Protein AF-A0A951JHG4-F1 (afdb_monomer)

Structure (mmCIF, N/CA/C/O backbone):
data_AF-A0A951JHG4-F1
#
_entry.id   AF-A0A951JHG4-F1
#
loop_
_atom_site.group_PDB
_atom_site.id
_atom_site.type_symbol
_atom_site.label_atom_id
_atom_site.label_alt_id
_atom_site.label_comp_id
_atom_site.label_asym_id
_atom_site.label_entity_id
_atom_site.label_seq_id
_atom_site.pdbx_PDB_ins_code
_atom_site.Cartn_x
_atom_site.Cartn_y
_atom_site.Cartn_z
_atom_site.occupancy
_atom_site.B_iso_or_equiv
_atom_site.auth_seq_id
_atom_site.auth_comp_id
_atom_site.auth_asym_id
_atom_site.auth_atom_id
_atom_site.pdbx_PDB_model_num
ATOM 1 N N . MET A 1 1 ? 10.107 32.289 31.882 1.00 57.66 1 MET A N 1
ATOM 2 C CA . MET A 1 1 ? 8.706 32.393 31.406 1.00 57.66 1 MET A CA 1
ATOM 3 C C . MET A 1 1 ? 8.298 31.149 30.599 1.00 57.66 1 MET A C 1
ATOM 5 O O . MET A 1 1 ? 7.909 31.271 29.450 1.00 57.66 1 MET A O 1
ATOM 9 N N . VAL A 1 2 ? 8.374 29.945 31.186 1.00 59.62 2 VAL A N 1
ATOM 10 C CA . VAL A 1 2 ? 7.990 28.671 30.514 1.00 59.62 2 VAL A CA 1
ATOM 11 C C . VAL A 1 2 ? 6.729 28.042 31.146 1.00 59.62 2 VAL A C 1
ATOM 13 O O . VAL A 1 2 ? 6.105 27.150 30.578 1.00 59.62 2 VAL A O 1
ATOM 16 N N . ALA A 1 3 ? 6.287 28.556 32.299 1.00 74.44 3 ALA A N 1
ATOM 17 C CA . ALA A 1 3 ? 5.223 27.948 33.097 1.00 74.44 3 ALA A CA 1
ATOM 18 C C . ALA A 1 3 ? 3.812 28.112 32.499 1.00 74.44 3 ALA A C 1
ATOM 20 O O . ALA A 1 3 ? 3.050 27.151 32.484 1.00 74.44 3 ALA A O 1
ATOM 21 N N . LEU A 1 4 ? 3.463 29.291 31.965 1.00 88.44 4 LEU A N 1
ATOM 22 C CA . LEU A 1 4 ? 2.091 29.557 31.510 1.00 88.44 4 LEU A CA 1
ATOM 23 C C . LEU A 1 4 ? 1.743 28.803 30.216 1.00 88.44 4 LEU A C 1
ATOM 25 O O . LEU A 1 4 ? 0.689 28.182 30.139 1.00 88.44 4 LEU A O 1
ATOM 29 N N . GLY A 1 5 ? 2.642 28.805 29.225 1.00 89.69 5 GLY A N 1
ATOM 30 C CA . GLY A 1 5 ? 2.418 28.105 27.954 1.00 89.69 5 GLY A CA 1
ATOM 31 C C . GLY A 1 5 ? 2.301 26.590 28.128 1.00 89.69 5 GLY A C 1
ATOM 32 O O . GLY A 1 5 ? 1.417 25.968 27.545 1.00 89.69 5 GLY A O 1
ATOM 33 N N . THR A 1 6 ? 3.131 26.010 29.000 1.00 89.94 6 THR A N 1
ATOM 34 C CA . THR A 1 6 ? 3.078 24.576 29.322 1.00 89.94 6 THR A CA 1
ATOM 35 C C . THR A 1 6 ? 1.779 24.217 30.041 1.00 89.94 6 THR A C 1
ATOM 37 O O . THR A 1 6 ? 1.139 23.233 29.682 1.00 89.94 6 THR A O 1
ATOM 40 N N . LEU A 1 7 ? 1.337 25.039 31.000 1.00 92.81 7 LEU A N 1
ATOM 41 C CA . LEU A 1 7 ? 0.077 24.824 31.714 1.00 92.81 7 LEU A CA 1
ATOM 42 C C . LEU A 1 7 ? -1.131 24.877 30.766 1.00 92.81 7 LEU A C 1
ATOM 44 O O . LEU A 1 7 ? -1.998 24.011 30.833 1.00 92.81 7 LEU A O 1
ATOM 48 N N . VAL A 1 8 ? -1.172 25.858 29.857 1.00 93.75 8 VAL A N 1
ATOM 49 C CA . VAL A 1 8 ? -2.247 25.987 28.858 1.00 93.75 8 VAL A CA 1
ATOM 50 C C . VAL A 1 8 ? -2.240 24.803 27.893 1.00 93.75 8 VAL A C 1
ATOM 52 O O . VAL A 1 8 ? -3.300 24.255 27.602 1.00 93.75 8 VAL A O 1
ATOM 55 N N . LEU A 1 9 ? -1.065 24.358 27.439 1.00 92.75 9 LEU A N 1
ATOM 56 C CA . LEU A 1 9 ? -0.950 23.183 26.577 1.00 92.75 9 LEU A CA 1
ATOM 57 C C . LEU A 1 9 ? -1.443 21.915 27.289 1.00 92.75 9 LEU A C 1
ATOM 59 O O . LEU A 1 9 ? -2.218 21.160 26.709 1.00 92.75 9 LEU A O 1
ATOM 63 N N . MET A 1 10 ? -1.057 21.702 28.551 1.00 89.75 10 MET A N 1
ATOM 64 C CA . MET A 1 10 ? -1.540 20.567 29.346 1.00 89.75 10 MET A CA 1
ATOM 65 C C . MET A 1 10 ? -3.053 20.639 29.571 1.00 89.75 10 MET A C 1
ATOM 67 O O . MET A 1 10 ? -3.742 19.636 29.401 1.00 89.75 10 MET A O 1
ATOM 71 N N . ALA A 1 11 ? -3.585 21.824 29.882 1.00 91.44 11 ALA A N 1
ATOM 72 C CA . ALA A 1 11 ? -5.021 22.031 30.025 1.00 91.44 11 ALA A CA 1
ATOM 73 C C . ALA A 1 11 ? -5.765 21.724 28.718 1.00 91.44 11 ALA A C 1
ATOM 75 O O . ALA A 1 11 ? -6.780 21.039 28.755 1.00 91.44 11 ALA A O 1
ATOM 76 N N . MET A 1 12 ? -5.241 22.150 27.564 1.00 93.12 12 MET A N 1
ATOM 77 C CA . MET A 1 12 ? -5.822 21.844 26.254 1.00 93.12 12 MET A CA 1
ATOM 78 C C . MET A 1 12 ? -5.759 20.348 25.939 1.00 93.12 12 MET A C 1
ATOM 80 O O . MET A 1 12 ? -6.765 19.786 25.527 1.00 93.12 12 MET A O 1
ATOM 84 N N . ILE A 1 13 ? -4.635 19.671 26.190 1.00 88.38 13 ILE A N 1
ATOM 85 C CA . ILE A 1 13 ? -4.503 18.218 25.969 1.00 88.38 13 ILE A CA 1
ATOM 86 C C . ILE A 1 13 ? -5.518 17.429 26.808 1.00 88.38 13 ILE A C 1
ATOM 88 O O . ILE A 1 13 ? -6.052 16.429 26.337 1.00 88.38 13 ILE A O 1
ATOM 92 N N . ILE A 1 14 ? -5.802 17.883 28.033 1.00 84.38 14 ILE A N 1
ATOM 93 C CA . ILE A 1 14 ? -6.749 17.224 28.940 1.00 84.38 14 ILE A CA 1
ATOM 94 C C . ILE A 1 14 ? -8.201 17.584 28.594 1.00 84.38 14 ILE A C 1
ATOM 96 O O . ILE A 1 14 ? -9.055 16.704 28.526 1.00 84.38 14 ILE A O 1
ATOM 100 N N . LEU A 1 15 ? -8.507 18.862 28.364 1.00 86.56 15 LEU A N 1
ATOM 101 C CA . LEU A 1 15 ? -9.880 19.337 28.161 1.00 86.56 15 LEU A CA 1
ATOM 102 C C . LEU A 1 15 ? -10.416 19.032 26.761 1.00 86.56 15 LEU A C 1
ATOM 104 O O . LEU A 1 15 ? -11.601 18.729 26.626 1.00 86.56 15 LEU A O 1
ATOM 108 N N . LEU A 1 16 ? -9.567 19.076 25.730 1.00 87.88 16 LEU A N 1
ATOM 109 C CA . LEU A 1 16 ? -9.969 18.837 24.343 1.00 87.88 16 LEU A CA 1
ATOM 110 C C . LEU A 1 16 ? -10.654 17.471 24.132 1.00 87.88 16 LEU A C 1
ATOM 112 O O . LEU A 1 16 ? -11.645 17.455 23.411 1.00 87.88 16 LEU A O 1
ATOM 116 N N . PRO A 1 17 ? -10.221 16.346 24.742 1.00 82.25 17 PRO A N 1
ATOM 117 C CA . PRO A 1 17 ? -10.965 15.085 24.669 1.00 82.25 17 PRO A CA 1
ATOM 118 C C . PRO A 1 17 ? -12.132 14.992 25.669 1.00 82.25 17 PRO A C 1
ATOM 120 O O . PRO A 1 17 ? -13.123 14.321 25.381 1.00 82.25 17 PRO A O 1
ATOM 123 N N . ILE A 1 18 ? -12.061 15.663 26.827 1.00 82.38 18 ILE A N 1
ATOM 124 C CA . ILE A 1 18 ? -13.101 15.580 27.870 1.00 82.38 18 ILE A CA 1
ATOM 125 C C . ILE A 1 18 ? -14.380 16.308 27.454 1.00 82.38 18 ILE A C 1
ATOM 127 O O . ILE A 1 18 ? -15.473 15.791 27.669 1.00 82.38 18 ILE A O 1
ATOM 131 N N . VAL A 1 19 ? -14.267 17.491 26.847 1.00 83.31 19 VAL A N 1
ATOM 132 C CA . VAL A 1 19 ? -15.427 18.284 26.408 1.00 83.31 19 VAL A CA 1
ATOM 133 C C . VAL A 1 19 ? -16.326 17.522 25.419 1.00 83.31 19 VAL A C 1
ATOM 135 O O . VAL A 1 19 ? -17.523 17.417 25.691 1.00 83.31 19 VAL A O 1
ATOM 138 N N . PRO A 1 20 ? -15.821 16.942 24.311 1.00 76.31 20 PRO A N 1
ATOM 139 C CA . PRO A 1 20 ? -16.652 16.167 23.395 1.00 76.31 20 PRO A CA 1
ATOM 140 C C . PRO A 1 20 ? -17.183 14.884 24.040 1.00 76.31 20 PRO A C 1
ATOM 142 O O . PRO A 1 20 ? -18.332 14.528 23.789 1.00 76.31 20 PRO A O 1
ATOM 145 N N . ALA A 1 21 ? -16.416 14.228 24.918 1.00 78.44 21 ALA A N 1
ATOM 146 C CA . ALA A 1 21 ? -16.904 13.069 25.665 1.00 78.44 21 ALA A CA 1
ATOM 147 C C . ALA A 1 21 ? -18.076 13.432 26.596 1.00 78.44 21 ALA A C 1
ATOM 149 O O . ALA A 1 21 ? -19.082 12.725 26.635 1.00 78.44 21 ALA A O 1
ATOM 150 N N . TYR A 1 22 ? -17.983 14.564 27.298 1.00 80.94 22 TYR A N 1
ATOM 151 C CA . TYR A 1 22 ? -19.048 15.081 28.157 1.00 80.94 22 TYR A CA 1
ATOM 152 C C . TYR A 1 22 ? -20.287 15.490 27.352 1.00 80.94 22 TYR A C 1
ATOM 154 O O . TYR A 1 22 ? -21.410 15.160 27.736 1.00 80.94 22 TYR A O 1
ATOM 162 N N . LEU A 1 23 ? -20.095 16.169 26.216 1.00 81.88 23 LEU A N 1
ATOM 163 C CA . LEU A 1 23 ? -21.184 16.529 25.307 1.00 81.88 23 LEU A CA 1
ATOM 164 C C . LEU A 1 23 ? -21.906 15.283 24.789 1.00 81.88 23 LEU A C 1
ATOM 166 O O . LEU A 1 23 ? -23.131 15.236 24.844 1.00 81.88 23 LEU A O 1
ATOM 170 N N . LEU A 1 24 ? -21.171 14.253 24.365 1.00 74.56 24 LEU A N 1
ATOM 171 C CA . LEU A 1 24 ? -21.753 12.979 23.941 1.00 74.56 24 LEU A CA 1
ATOM 172 C C . LEU A 1 24 ? -22.524 12.304 25.082 1.00 74.56 24 LEU A C 1
ATOM 174 O O . LEU A 1 24 ? -23.650 11.870 24.865 1.00 74.56 24 LEU A O 1
ATOM 178 N N . TYR A 1 25 ? -21.973 12.279 26.300 1.00 74.50 25 TYR A N 1
ATOM 179 C CA . TYR A 1 25 ? -22.637 11.686 27.469 1.00 74.50 25 TYR A CA 1
ATOM 180 C C . TYR A 1 25 ? -23.952 12.386 27.826 1.00 74.50 25 TYR A C 1
ATOM 182 O O . TYR A 1 25 ? -24.896 11.755 28.292 1.00 74.50 25 TYR A O 1
ATOM 190 N N . ARG A 1 26 ? -24.012 13.707 27.634 1.00 79.50 26 ARG A N 1
ATOM 191 C CA . ARG A 1 26 ? -25.182 14.513 27.992 1.00 79.50 26 ARG A CA 1
ATOM 192 C C . ARG A 1 26 ? -26.236 14.575 26.888 1.00 79.50 26 ARG A C 1
ATOM 194 O O . ARG A 1 26 ? -27.414 14.714 27.200 1.00 79.50 26 ARG A O 1
ATOM 201 N N . LEU A 1 27 ? -25.822 14.525 25.624 1.00 80.75 27 LEU A N 1
ATOM 202 C CA . LEU A 1 27 ? -26.712 14.677 24.468 1.00 80.75 27 LEU A CA 1
ATOM 203 C C . LEU A 1 27 ? -27.263 13.342 23.960 1.00 80.75 27 LEU A C 1
ATOM 205 O O . LEU A 1 27 ? -28.325 13.328 23.340 1.00 80.75 27 LEU A O 1
ATOM 209 N N . LEU A 1 28 ? -26.571 12.230 24.213 1.00 72.38 28 LEU A N 1
ATOM 210 C CA . LEU A 1 28 ? -27.029 10.904 23.817 1.00 72.38 28 LEU A CA 1
ATOM 211 C C . LEU A 1 28 ? -27.641 10.192 25.029 1.00 72.38 28 LEU A C 1
ATOM 213 O O . LEU A 1 28 ? -26.969 10.062 26.053 1.00 72.38 28 LEU A O 1
ATOM 217 N N . PRO A 1 29 ? -28.879 9.677 24.939 1.00 68.44 29 PRO A N 1
ATOM 218 C CA . PRO A 1 29 ? -29.419 8.792 25.962 1.00 68.44 29 PRO A CA 1
ATOM 219 C C . PRO A 1 29 ? -28.578 7.510 25.994 1.00 68.44 29 PRO A C 1
ATOM 221 O O . PRO A 1 29 ? -28.733 6.625 25.154 1.00 68.44 29 PRO A O 1
ATOM 224 N N . SER A 1 30 ? -27.624 7.420 26.924 1.00 65.25 30 SER A N 1
ATOM 225 C CA . SER A 1 30 ? -26.703 6.286 26.970 1.00 65.25 30 SER A CA 1
ATOM 226 C C . SER A 1 30 ? -27.345 5.098 27.692 1.00 65.25 30 SER A C 1
ATOM 228 O O . SER A 1 30 ? -27.165 4.907 28.892 1.00 65.25 30 SER A O 1
ATOM 230 N N . THR A 1 31 ? -28.085 4.283 26.949 1.00 75.19 31 THR A N 1
ATOM 231 C CA . THR A 1 31 ? -28.571 2.962 27.391 1.00 75.19 31 THR A CA 1
ATOM 232 C C . THR A 1 31 ? -27.634 1.827 26.974 1.00 75.19 31 THR A C 1
ATOM 234 O O . THR A 1 31 ? -27.992 0.660 27.085 1.00 75.19 31 THR A O 1
ATOM 237 N N . GLY A 1 32 ? -26.435 2.160 26.480 1.00 72.06 32 GLY A N 1
ATOM 238 C CA . GLY A 1 32 ? -25.450 1.178 26.045 1.00 72.06 32 GLY A CA 1
ATOM 239 C C . GLY A 1 32 ? -25.085 0.223 27.177 1.00 72.06 32 GLY A C 1
ATOM 240 O O . GLY A 1 32 ? -24.646 0.660 28.238 1.00 72.06 32 GLY A O 1
ATOM 241 N N . ASP A 1 33 ? -25.260 -1.065 26.926 1.00 85.06 33 ASP A N 1
ATOM 242 C CA . ASP A 1 33 ? -24.886 -2.150 27.823 1.00 85.06 33 ASP A CA 1
ATOM 243 C C . ASP A 1 33 ? -24.182 -3.217 26.984 1.00 85.06 33 ASP A C 1
ATOM 245 O O . ASP A 1 33 ? -24.780 -3.839 26.104 1.00 85.06 33 ASP A O 1
ATOM 249 N N . VAL A 1 34 ? -22.874 -3.353 27.185 1.00 83.88 34 VAL A N 1
ATOM 250 C CA . VAL A 1 34 ? -22.029 -4.309 26.468 1.00 83.88 34 VAL A CA 1
ATOM 251 C C . VAL A 1 34 ? -21.514 -5.308 27.484 1.00 83.88 34 VAL A C 1
ATOM 253 O O . VAL A 1 34 ? -20.674 -4.988 28.329 1.00 83.88 34 VAL A O 1
ATOM 256 N N . GLN A 1 35 ? -22.021 -6.532 27.375 1.00 90.19 35 GLN A N 1
ATOM 257 C CA . GLN A 1 35 ? -21.649 -7.641 28.239 1.00 90.19 35 GLN A CA 1
ATOM 258 C C . GLN A 1 35 ? -21.235 -8.848 27.405 1.00 90.19 35 GLN A C 1
ATOM 260 O O . GLN A 1 35 ? -21.874 -9.166 26.402 1.00 90.19 35 GLN A O 1
ATOM 265 N N . GLY A 1 36 ? -20.189 -9.544 27.843 1.00 89.69 36 GLY A N 1
ATOM 266 C CA . GLY A 1 36 ? -19.806 -10.830 27.271 1.00 89.69 36 GLY A CA 1
ATOM 267 C C . GLY A 1 36 ? -18.307 -11.122 27.332 1.00 89.69 36 GLY A C 1
ATOM 268 O O . GLY A 1 36 ? -17.509 -10.266 27.727 1.00 89.69 36 GLY A O 1
ATOM 269 N N . PRO A 1 37 ? -17.909 -12.342 26.939 1.00 92.19 37 PRO A N 1
ATOM 270 C CA . PRO A 1 37 ? -16.510 -12.729 26.870 1.00 92.19 37 PRO A CA 1
ATOM 271 C C . PRO A 1 37 ? -15.817 -12.092 25.656 1.00 92.19 37 PRO A C 1
ATOM 273 O O . PRO A 1 37 ? -16.226 -12.288 24.514 1.00 92.19 37 PRO A O 1
ATOM 276 N N . TRP A 1 38 ? -14.710 -11.393 25.895 1.00 87.25 38 TRP A N 1
ATOM 277 C CA . TRP A 1 38 ? -13.804 -10.864 24.878 1.00 87.25 38 TRP A CA 1
ATOM 278 C C . TRP A 1 38 ? -12.402 -11.428 25.106 1.00 87.25 38 TRP A C 1
ATOM 280 O O . TRP A 1 38 ? -11.767 -11.113 26.108 1.00 87.25 38 TRP A O 1
ATOM 290 N N . GLN A 1 39 ? -11.900 -12.267 24.193 1.00 88.06 39 GLN A N 1
ATOM 291 C CA . GLN A 1 39 ? -10.564 -12.889 24.311 1.00 88.06 39 GLN A CA 1
ATOM 292 C C . GLN A 1 39 ? -10.319 -13.580 25.673 1.00 88.06 39 GLN A C 1
ATOM 294 O O . GLN A 1 39 ? -9.215 -13.555 26.208 1.00 88.06 39 GLN A O 1
ATOM 299 N N . GLY A 1 40 ? -11.363 -14.181 26.253 1.00 90.50 40 GLY A N 1
ATOM 300 C CA . GLY A 1 40 ? -11.302 -14.839 27.564 1.00 90.50 40 GLY A CA 1
ATOM 301 C C . GLY A 1 40 ? -11.533 -13.919 28.770 1.00 90.50 40 GLY A C 1
ATOM 302 O O . GLY A 1 40 ? -11.671 -14.423 29.881 1.00 90.50 40 GLY A O 1
ATOM 303 N N . LEU A 1 41 ? -11.645 -12.600 28.576 1.00 90.69 41 LEU A N 1
ATOM 304 C CA . LEU A 1 41 ? -11.991 -11.642 29.627 1.00 90.69 41 LEU A CA 1
ATOM 305 C C . LEU A 1 41 ? -13.499 -11.359 29.631 1.00 90.69 41 LEU A C 1
ATOM 307 O O . LEU A 1 41 ? -14.071 -11.028 28.596 1.00 90.69 41 LEU A O 1
ATOM 311 N N . GLN A 1 42 ? -14.150 -11.453 30.791 1.00 91.81 42 GLN A N 1
ATOM 312 C CA . GLN A 1 42 ? -15.551 -11.046 30.942 1.00 91.81 42 GLN A CA 1
ATOM 313 C C . GLN A 1 42 ? -15.641 -9.523 31.033 1.00 91.81 42 GLN A C 1
ATOM 315 O O . GLN A 1 42 ? -15.183 -8.926 32.007 1.00 91.81 42 GLN A O 1
ATOM 320 N N . ILE A 1 43 ? -16.233 -8.899 30.019 1.00 91.69 43 ILE A N 1
ATOM 321 C CA . ILE A 1 43 ? -16.404 -7.451 29.942 1.00 91.69 43 ILE A CA 1
ATOM 322 C C . ILE A 1 43 ? -17.844 -7.100 30.329 1.00 91.69 43 ILE A C 1
ATOM 324 O O . ILE A 1 43 ? -18.785 -7.757 29.887 1.00 91.69 43 ILE A O 1
ATOM 328 N N . LYS A 1 44 ? -18.007 -6.069 31.167 1.00 91.00 44 LYS A N 1
ATOM 329 C CA . LYS A 1 44 ? -19.294 -5.454 31.526 1.00 91.00 44 LYS A CA 1
ATOM 330 C C . LYS A 1 44 ? -19.132 -3.940 31.492 1.00 91.00 44 LYS A C 1
ATOM 332 O O . LYS A 1 44 ? -18.569 -3.363 32.421 1.00 91.00 44 LYS A O 1
ATOM 337 N N . LEU A 1 45 ? -19.561 -3.314 30.402 1.00 88.56 45 LEU A N 1
ATOM 338 C CA . LEU A 1 45 ? -19.416 -1.878 30.171 1.00 88.56 45 LEU A CA 1
ATOM 339 C C . LEU A 1 45 ? -20.788 -1.254 29.970 1.00 88.56 45 LEU A C 1
ATOM 341 O O . LEU A 1 45 ? -21.579 -1.742 29.169 1.00 88.56 45 LEU A O 1
ATOM 345 N N . GLY A 1 46 ? -21.032 -0.144 30.660 1.00 86.38 46 GLY A N 1
ATOM 346 C CA . GLY A 1 46 ? -22.263 0.629 30.544 1.00 86.38 46 GLY A CA 1
ATOM 347 C C . GLY A 1 46 ? -22.043 2.020 29.949 1.00 86.38 46 GLY A C 1
ATOM 348 O O . GLY A 1 46 ? -20.929 2.556 29.935 1.00 86.38 46 GLY A O 1
ATOM 349 N N . GLY A 1 47 ? -23.136 2.622 29.487 1.00 82.88 47 GLY A N 1
ATOM 350 C CA . GLY A 1 47 ? -23.216 4.016 29.066 1.00 82.88 47 GLY A CA 1
ATOM 351 C C . GLY A 1 47 ? -22.290 4.361 27.899 1.00 82.88 47 GLY A C 1
ATOM 352 O O . GLY A 1 47 ? -22.073 3.564 26.985 1.00 82.88 47 GLY A O 1
ATOM 353 N N . ALA A 1 48 ? -21.729 5.571 27.913 1.00 76.75 48 ALA A N 1
ATOM 354 C CA . ALA A 1 48 ? -20.850 6.032 26.836 1.00 76.75 48 ALA A CA 1
ATOM 355 C C . ALA A 1 48 ? -19.575 5.186 26.685 1.00 76.75 48 ALA A C 1
ATOM 357 O O . ALA A 1 48 ? -19.070 5.034 25.575 1.00 76.75 48 ALA A O 1
ATOM 358 N N . PHE A 1 49 ? -19.070 4.598 27.775 1.00 79.38 49 PHE A N 1
ATOM 359 C CA . PHE A 1 49 ? -17.870 3.761 27.728 1.00 79.38 49 PHE A CA 1
ATOM 360 C C . PHE A 1 49 ? -18.096 2.496 26.888 1.00 79.38 49 PHE A C 1
ATOM 362 O O . PHE A 1 49 ? -17.223 2.099 26.119 1.00 79.38 49 PHE A O 1
ATOM 369 N N . ALA A 1 50 ? -19.297 1.917 26.962 1.00 84.25 50 ALA A N 1
ATOM 370 C CA . ALA A 1 50 ? -19.709 0.798 26.119 1.00 84.25 50 ALA A CA 1
ATOM 371 C C . ALA A 1 50 ? -19.699 1.170 24.622 1.00 84.25 50 ALA A C 1
ATOM 373 O O . ALA A 1 50 ? -19.223 0.403 23.784 1.00 84.25 50 ALA A O 1
ATOM 374 N N . GLY A 1 51 ? -20.152 2.386 24.294 1.00 80.00 51 GLY A N 1
ATOM 375 C CA . GLY A 1 51 ? -20.129 2.922 22.931 1.00 80.00 51 GLY A CA 1
ATOM 376 C C . GLY A 1 51 ? -18.713 3.132 22.388 1.00 80.00 51 GLY A C 1
ATOM 377 O O . GLY A 1 51 ? -18.411 2.699 21.277 1.00 80.00 51 GLY A O 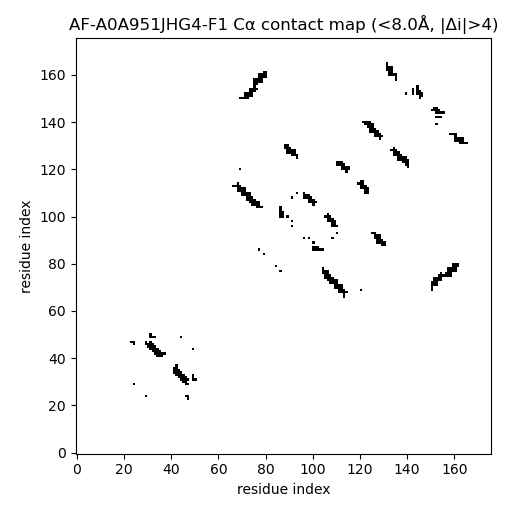1
ATOM 378 N N . TYR A 1 52 ? -17.815 3.731 23.178 1.00 80.25 52 TYR A N 1
ATOM 379 C CA . TYR A 1 52 ? -16.409 3.884 22.784 1.00 80.25 52 TYR A CA 1
ATOM 380 C C . TYR A 1 52 ? -15.708 2.541 22.613 1.00 80.25 52 TYR A C 1
ATOM 382 O O . TYR A 1 52 ? -14.952 2.365 21.660 1.00 80.25 52 TYR A O 1
ATOM 390 N N . PHE A 1 53 ? -15.976 1.585 23.504 1.00 84.69 53 PHE A N 1
ATOM 391 C CA . PHE A 1 53 ? -15.429 0.241 23.387 1.00 84.69 53 PHE A CA 1
ATOM 392 C C . PHE A 1 53 ? -15.845 -0.414 22.065 1.00 84.69 53 PHE A C 1
ATOM 394 O O . PHE A 1 53 ? -14.980 -0.870 21.320 1.00 84.69 53 PHE A O 1
ATOM 401 N N . LEU A 1 54 ? -17.138 -0.376 21.722 1.00 84.75 54 LEU A N 1
ATOM 402 C CA . LEU A 1 54 ? -17.633 -0.877 20.436 1.00 84.75 54 LEU A CA 1
ATOM 403 C C . LEU A 1 54 ? -17.000 -0.158 19.244 1.00 84.75 54 LEU A C 1
ATOM 405 O O . LEU A 1 54 ? -16.625 -0.813 18.272 1.00 84.75 54 LEU A O 1
ATOM 409 N N . LEU A 1 55 ? -16.845 1.165 19.312 1.00 83.81 55 LEU A N 1
ATOM 410 C CA . LEU A 1 55 ? -16.200 1.941 18.255 1.00 83.81 55 LEU A CA 1
ATOM 411 C C . LEU A 1 55 ? -14.748 1.498 18.039 1.00 83.81 55 LEU A C 1
ATOM 413 O O . LEU A 1 55 ? -14.358 1.227 16.907 1.00 83.81 55 LEU A O 1
ATOM 417 N N . VAL A 1 56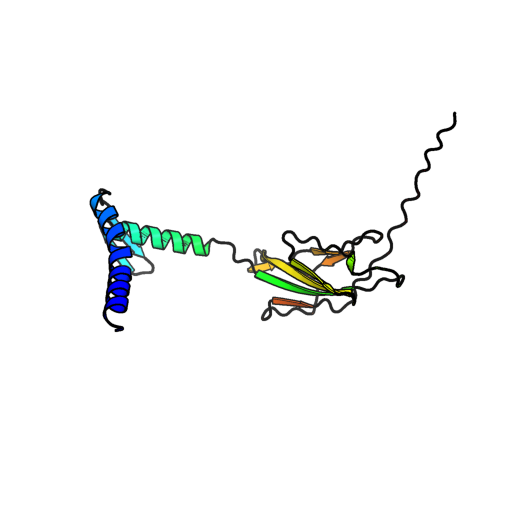 ? -13.961 1.383 19.113 1.00 85.69 56 VAL A N 1
ATOM 418 C CA . VAL A 1 56 ? -12.554 0.953 19.058 1.00 85.69 56 VAL A CA 1
ATOM 419 C C . VAL A 1 56 ? -12.444 -0.465 18.515 1.00 85.69 56 VAL A C 1
ATOM 421 O O . VAL A 1 56 ? -11.648 -0.722 17.617 1.00 85.69 56 VAL A O 1
ATOM 424 N N . VAL A 1 57 ? -13.274 -1.378 19.014 1.00 87.06 57 VAL A N 1
ATOM 425 C CA . VAL A 1 57 ? -13.365 -2.757 18.532 1.00 87.06 57 VAL A CA 1
ATOM 426 C C . VAL A 1 57 ? -13.671 -2.811 17.039 1.00 87.06 57 VAL A C 1
ATOM 428 O O . VAL A 1 57 ? -13.009 -3.539 16.300 1.00 87.06 57 VAL A O 1
ATOM 431 N N . THR A 1 58 ? -14.652 -2.029 16.596 1.00 85.25 58 THR A N 1
ATOM 432 C CA . THR A 1 58 ? -15.076 -1.985 15.196 1.00 85.25 58 THR A CA 1
ATOM 433 C C . THR A 1 58 ? -13.964 -1.418 14.322 1.00 85.25 58 THR A C 1
ATOM 435 O O . THR A 1 58 ? -13.659 -1.997 13.283 1.00 85.25 58 THR A O 1
ATOM 438 N N . LEU A 1 59 ? -13.290 -0.350 14.764 1.00 85.81 59 LEU A N 1
ATOM 439 C CA . LEU A 1 59 ? -12.127 0.210 14.072 1.00 85.81 59 LEU A CA 1
ATOM 440 C C . LEU A 1 59 ? -10.979 -0.796 13.975 1.00 85.81 59 LEU A C 1
ATOM 442 O O . LEU A 1 59 ? -10.407 -0.955 12.903 1.00 85.81 59 LEU A O 1
ATOM 446 N N . LEU A 1 60 ? -10.648 -1.487 15.068 1.00 86.69 60 LEU A N 1
ATOM 447 C CA . LEU A 1 60 ? -9.583 -2.493 15.093 1.00 86.69 60 LEU A CA 1
ATOM 448 C C . LEU A 1 60 ? -9.915 -3.691 14.198 1.00 86.69 60 LEU A C 1
ATOM 450 O O . LEU A 1 60 ? -9.038 -4.196 13.497 1.00 86.69 60 LEU A O 1
ATOM 454 N N . GLY A 1 61 ? -11.173 -4.135 14.203 1.00 85.56 61 GLY A N 1
ATOM 455 C CA . GLY A 1 61 ? -11.667 -5.162 13.291 1.00 85.56 61 GLY A CA 1
ATOM 456 C C . GLY A 1 61 ? -11.547 -4.716 11.837 1.00 85.56 61 GLY A C 1
ATOM 457 O O . GLY A 1 61 ? -10.968 -5.429 11.022 1.00 85.56 61 GLY A O 1
ATOM 458 N N . PHE A 1 62 ? -12.001 -3.501 11.531 1.00 83.81 62 PHE A N 1
ATOM 459 C CA . PHE A 1 62 ? -11.929 -2.925 10.193 1.00 83.81 62 PHE A CA 1
ATOM 460 C C . PHE A 1 62 ? -10.484 -2.733 9.711 1.00 83.81 62 PHE A C 1
ATOM 462 O O . PHE A 1 62 ? -10.160 -3.078 8.578 1.00 83.81 62 PHE A O 1
ATOM 469 N N . TRP A 1 63 ? -9.576 -2.272 10.573 1.00 77.31 63 TRP A N 1
ATOM 470 C CA . TRP A 1 63 ? -8.150 -2.155 10.255 1.00 77.31 63 TRP A CA 1
ATOM 471 C C . TRP A 1 63 ? -7.525 -3.485 9.846 1.00 77.31 63 TRP A C 1
ATOM 473 O O . TRP A 1 63 ? -6.723 -3.513 8.918 1.00 77.31 63 TRP A O 1
ATOM 483 N N . LYS A 1 64 ? -7.925 -4.596 10.475 1.00 76.00 64 LYS A N 1
ATOM 484 C CA . LYS A 1 64 ? -7.474 -5.933 10.061 1.00 76.00 64 LYS A CA 1
ATOM 485 C C . LYS A 1 64 ? -8.027 -6.368 8.702 1.00 76.00 64 LYS A C 1
ATOM 487 O O . LYS A 1 64 ? -7.441 -7.246 8.081 1.00 76.00 64 LYS A O 1
ATOM 492 N N . THR A 1 65 ? -9.139 -5.784 8.254 1.00 75.56 65 THR A N 1
ATOM 493 C CA . THR A 1 65 ? -9.726 -6.062 6.931 1.00 75.56 65 THR A CA 1
ATOM 494 C C . THR A 1 65 ? -9.180 -5.175 5.818 1.00 75.56 65 THR A C 1
ATOM 496 O O . THR A 1 65 ? -9.435 -5.456 4.648 1.00 75.56 65 THR A O 1
ATOM 499 N N . LEU A 1 66 ? -8.424 -4.119 6.145 1.00 74.31 66 LEU A N 1
ATOM 500 C CA . LEU A 1 66 ? -7.786 -3.303 5.120 1.00 74.31 66 LEU A CA 1
ATOM 501 C C . LEU A 1 66 ? -6.745 -4.152 4.374 1.00 74.31 66 LEU A C 1
ATOM 503 O O . LEU A 1 66 ? -5.906 -4.792 5.017 1.00 74.31 66 LEU A O 1
ATOM 507 N N . PRO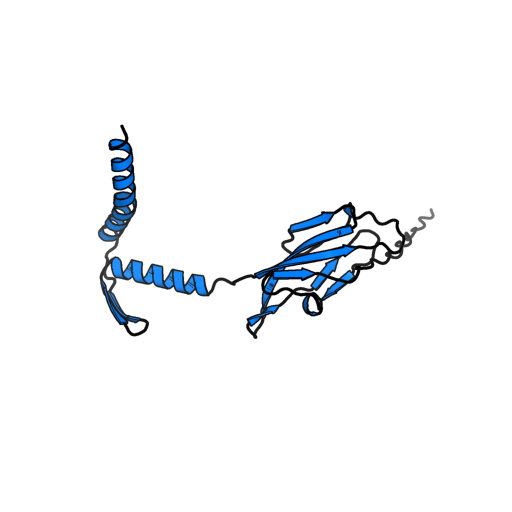 A 1 67 ? -6.774 -4.174 3.028 1.00 64.94 67 PRO A N 1
ATOM 508 C CA . PRO A 1 67 ? -5.816 -4.940 2.252 1.00 64.94 67 PRO A CA 1
ATOM 509 C C . PRO A 1 67 ? -4.408 -4.435 2.564 1.00 64.94 67 PRO A C 1
ATOM 511 O O . PRO A 1 67 ? -4.069 -3.277 2.313 1.00 64.94 67 PRO A O 1
ATOM 514 N N . THR A 1 68 ? -3.584 -5.312 3.134 1.00 67.06 68 THR A N 1
ATOM 515 C CA . THR A 1 68 ? -2.163 -5.031 3.329 1.00 67.06 68 THR A CA 1
ATOM 516 C C . THR A 1 68 ? -1.496 -5.191 1.970 1.00 67.06 68 THR A C 1
ATOM 518 O O . THR A 1 68 ? -1.252 -6.309 1.524 1.00 67.06 68 THR A O 1
ATOM 521 N N . TYR A 1 69 ? -1.281 -4.084 1.265 1.00 60.88 69 TYR A N 1
ATOM 522 C CA . TYR A 1 69 ? -0.554 -4.107 0.002 1.00 60.88 69 TYR A CA 1
ATOM 523 C C . TYR A 1 69 ? 0.948 -4.091 0.276 1.00 60.88 69 TYR A C 1
ATOM 525 O O . TYR A 1 69 ? 1.444 -3.333 1.114 1.00 60.88 69 TYR A O 1
ATOM 533 N N . GLU A 1 70 ? 1.691 -4.923 -0.447 1.00 65.75 70 GLU A N 1
ATOM 534 C CA . GLU A 1 70 ? 3.146 -4.849 -0.448 1.00 65.75 70 GLU A CA 1
ATOM 535 C C . GLU A 1 70 ? 3.609 -4.036 -1.653 1.00 65.75 70 GLU A C 1
ATOM 537 O O . GLU A 1 70 ? 3.219 -4.312 -2.787 1.00 65.75 70 GLU A O 1
ATOM 542 N N . VAL A 1 71 ? 4.444 -3.026 -1.409 1.00 69.62 71 VAL A N 1
ATOM 543 C CA . VAL A 1 71 ? 5.084 -2.247 -2.475 1.00 69.62 71 VAL A CA 1
ATOM 544 C C . VAL A 1 71 ? 6.441 -2.869 -2.771 1.00 69.62 71 VAL A C 1
ATOM 546 O O . VAL A 1 71 ? 7.286 -2.959 -1.877 1.00 69.62 71 VAL A O 1
ATOM 549 N N . TRP A 1 72 ? 6.637 -3.288 -4.017 1.00 70.56 72 TRP A N 1
ATOM 550 C CA . TRP A 1 72 ? 7.866 -3.901 -4.506 1.00 70.56 72 TRP A CA 1
ATOM 551 C C . TRP A 1 72 ? 8.571 -2.977 -5.499 1.00 70.56 72 TRP A C 1
ATOM 553 O O . TRP A 1 72 ? 7.939 -2.463 -6.417 1.00 70.56 72 TRP A O 1
ATOM 563 N N . GLY A 1 73 ? 9.880 -2.778 -5.336 1.00 78.25 73 GLY A N 1
ATOM 564 C CA . GLY A 1 73 ? 10.711 -2.059 -6.306 1.00 78.25 73 GLY A CA 1
ATOM 565 C C . GLY A 1 73 ? 11.269 -3.006 -7.368 1.00 78.25 73 GLY A C 1
ATOM 566 O O . GLY A 1 73 ? 11.951 -3.972 -7.029 1.00 78.25 73 GLY A O 1
ATOM 567 N N . VAL A 1 74 ? 10.999 -2.735 -8.641 1.00 77.94 74 VAL A N 1
ATOM 568 C CA . VAL A 1 74 ? 11.528 -3.470 -9.795 1.00 77.94 74 VAL A CA 1
ATOM 569 C C . VAL A 1 74 ? 12.634 -2.644 -10.438 1.00 77.94 74 VAL A C 1
ATOM 571 O O . VAL A 1 74 ? 12.397 -1.493 -10.800 1.00 77.94 74 VAL A O 1
ATOM 574 N N . GLU A 1 75 ? 13.824 -3.223 -10.581 1.00 82.75 75 GLU A N 1
ATOM 575 C CA . GLU A 1 75 ? 14.978 -2.602 -11.241 1.00 82.75 75 GLU A CA 1
ATOM 576 C C . GLU A 1 75 ? 15.465 -3.464 -12.410 1.00 82.75 75 GLU A C 1
ATOM 578 O O . GLU A 1 75 ? 15.555 -4.688 -12.287 1.00 82.75 75 GLU A O 1
ATOM 583 N N . GLY A 1 76 ? 15.818 -2.825 -13.524 1.00 84.88 76 GLY A N 1
ATOM 584 C CA . GLY A 1 76 ? 16.355 -3.498 -14.707 1.00 84.88 76 GLY A CA 1
ATOM 585 C C . GLY A 1 76 ? 17.104 -2.547 -15.641 1.00 84.88 76 GLY A C 1
ATOM 586 O O . GLY A 1 76 ? 17.219 -1.348 -15.365 1.00 84.88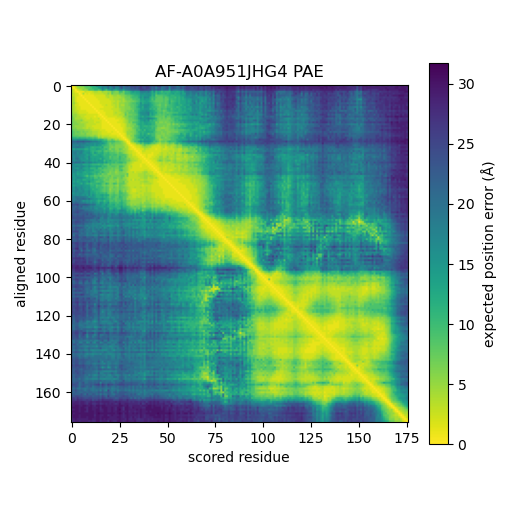 76 GLY A O 1
ATOM 587 N N . ARG A 1 77 ? 17.626 -3.095 -16.743 1.00 84.44 77 ARG A N 1
ATOM 588 C CA . ARG A 1 77 ? 18.295 -2.352 -17.819 1.00 84.44 77 ARG A CA 1
ATOM 589 C C . ARG A 1 77 ? 17.653 -2.688 -19.165 1.00 84.44 77 ARG A C 1
ATOM 591 O O . ARG A 1 77 ? 17.389 -3.854 -19.449 1.00 84.44 77 ARG A O 1
ATOM 598 N N . LEU A 1 78 ? 17.409 -1.659 -19.965 1.00 83.56 78 LEU A N 1
ATOM 599 C CA . LEU A 1 78 ? 16.930 -1.753 -21.339 1.00 83.56 78 LEU A CA 1
ATOM 600 C C . LEU A 1 78 ? 18.120 -1.705 -22.298 1.00 83.56 78 LEU A C 1
ATOM 602 O O . LEU A 1 78 ? 19.077 -0.967 -22.053 1.00 83.56 78 LEU A O 1
ATOM 606 N N . ASP A 1 79 ? 18.034 -2.473 -23.377 1.00 84.50 79 ASP A N 1
ATOM 607 C CA . ASP A 1 79 ? 18.937 -2.366 -24.521 1.00 84.50 79 ASP A CA 1
ATOM 608 C C . ASP A 1 79 ? 18.115 -2.382 -25.806 1.00 84.50 79 ASP A C 1
ATOM 610 O O . ASP A 1 79 ? 17.124 -3.113 -25.936 1.00 84.50 79 ASP A O 1
ATOM 614 N N . PHE A 1 80 ? 18.517 -1.531 -26.738 1.00 82.56 80 PHE A N 1
ATOM 615 C CA . PHE A 1 80 ? 17.840 -1.355 -28.009 1.00 82.56 80 PHE A CA 1
ATOM 616 C C . PHE A 1 80 ? 18.666 -2.080 -29.060 1.00 82.56 80 PHE A C 1
ATOM 618 O O . PHE A 1 80 ? 19.804 -1.704 -29.326 1.00 82.56 80 PHE A O 1
ATOM 625 N N . ALA A 1 81 ? 18.098 -3.128 -29.657 1.00 78.12 81 ALA A N 1
ATOM 626 C CA . ALA A 1 81 ? 18.827 -4.012 -30.568 1.00 78.12 81 ALA A CA 1
ATOM 627 C C . ALA A 1 81 ? 19.391 -3.295 -31.815 1.00 78.12 81 ALA A C 1
ATOM 629 O O . ALA A 1 81 ? 20.307 -3.796 -32.462 1.00 78.12 81 ALA A O 1
ATOM 630 N N . ASP A 1 82 ? 18.842 -2.130 -32.157 1.00 78.06 82 ASP A N 1
ATOM 631 C CA . ASP A 1 82 ? 19.271 -1.259 -33.255 1.00 78.06 82 ASP A CA 1
ATOM 632 C C . ASP A 1 82 ? 20.254 -0.153 -32.821 1.00 78.06 82 ASP A C 1
ATOM 634 O O . ASP A 1 82 ? 20.780 0.568 -33.668 1.00 78.06 82 ASP A O 1
ATOM 638 N N . GLY A 1 83 ? 20.505 -0.006 -31.516 1.00 79.56 83 GLY A N 1
ATOM 639 C CA . GLY A 1 83 ? 21.348 1.036 -30.930 1.00 79.56 83 GLY A CA 1
ATOM 640 C C . GLY A 1 83 ? 20.809 2.465 -31.078 1.00 79.56 83 GLY A C 1
ATOM 641 O O . GLY A 1 83 ? 21.535 3.406 -30.760 1.00 79.56 83 GLY A O 1
ATOM 642 N N . GLN A 1 84 ? 19.577 2.649 -31.568 1.00 79.88 84 GLN A N 1
ATOM 643 C CA . GLN A 1 84 ? 19.003 3.968 -31.877 1.00 79.88 84 GLN A CA 1
ATOM 644 C C . GLN A 1 84 ? 17.854 4.387 -30.952 1.00 79.88 84 GLN A C 1
ATOM 646 O O . GLN A 1 84 ? 17.391 5.524 -31.046 1.00 79.88 84 GLN A O 1
ATOM 651 N N . GLY A 1 85 ? 17.388 3.512 -30.060 1.00 79.38 85 GLY A N 1
ATOM 652 C CA . GLY A 1 85 ? 16.278 3.837 -29.168 1.00 79.38 85 GLY A CA 1
ATOM 653 C C . GLY A 1 85 ? 16.611 4.924 -28.139 1.00 79.38 85 GLY A C 1
ATOM 654 O O . GLY A 1 85 ? 17.662 4.896 -27.500 1.00 79.38 85 GLY A O 1
ATOM 655 N N . ASP A 1 86 ? 15.684 5.871 -27.959 1.00 81.81 86 ASP A N 1
ATOM 656 C CA . ASP A 1 86 ? 15.736 6.888 -26.902 1.00 81.81 86 ASP A CA 1
ATOM 657 C C . ASP A 1 86 ? 15.068 6.353 -25.616 1.00 81.81 86 ASP A C 1
ATOM 659 O O . ASP A 1 86 ? 13.844 6.142 -25.606 1.00 81.81 86 ASP A O 1
ATOM 663 N N . PRO A 1 87 ? 15.821 6.160 -24.512 1.00 80.00 87 PRO A N 1
ATOM 664 C CA . PRO A 1 87 ? 15.268 5.759 -23.219 1.00 80.00 87 PRO A CA 1
ATOM 665 C C . PRO A 1 87 ? 14.207 6.723 -22.670 1.00 80.00 87 PRO A C 1
ATOM 667 O O . PRO A 1 87 ? 13.342 6.303 -21.903 1.00 80.00 87 PRO A O 1
ATOM 670 N N . GLY A 1 88 ? 14.249 8.007 -23.044 1.00 77.81 88 GLY A N 1
ATOM 671 C CA . GLY A 1 88 ? 13.329 9.038 -22.555 1.00 77.81 88 GLY A CA 1
ATOM 672 C C . GLY A 1 88 ? 11.878 8.864 -23.014 1.00 77.81 88 GLY A C 1
ATOM 673 O O . GLY A 1 88 ? 10.975 9.440 -22.410 1.00 77.81 88 GLY A O 1
ATOM 674 N N . LEU A 1 89 ? 11.645 8.048 -24.046 1.00 76.31 89 LEU A N 1
ATOM 675 C CA . LEU A 1 89 ? 10.318 7.760 -24.598 1.00 76.31 89 LEU A CA 1
ATOM 676 C C . LEU A 1 89 ? 9.713 6.442 -24.078 1.00 76.31 89 LEU A C 1
ATOM 678 O O . LEU A 1 89 ? 8.602 6.084 -24.470 1.00 76.31 89 LEU A O 1
ATOM 682 N N . VAL A 1 90 ? 10.411 5.717 -23.192 1.00 74.00 90 VAL A N 1
ATOM 683 C CA . VAL A 1 90 ? 9.902 4.474 -22.589 1.00 74.00 90 VAL A CA 1
ATOM 684 C C . VAL A 1 90 ? 8.755 4.789 -21.625 1.00 74.00 90 VAL A C 1
ATOM 686 O O . VAL A 1 90 ? 8.931 5.510 -20.640 1.00 74.00 90 VAL A O 1
ATOM 689 N N . GLY A 1 91 ? 7.587 4.195 -21.869 1.00 68.12 91 GLY A N 1
ATOM 690 C CA . GLY A 1 91 ? 6.435 4.261 -20.978 1.00 68.12 91 GLY A CA 1
ATOM 691 C C . GLY A 1 91 ? 6.291 2.976 -20.165 1.00 68.12 91 GLY A C 1
ATOM 692 O O . GLY A 1 91 ? 6.197 1.883 -20.717 1.00 68.12 91 GLY A O 1
ATOM 693 N N . PHE A 1 92 ? 6.207 3.091 -18.838 1.00 64.75 92 PHE A N 1
ATOM 694 C CA . PHE A 1 92 ? 5.806 1.972 -17.985 1.00 64.75 92 PHE A CA 1
ATOM 695 C C . PHE A 1 92 ? 4.374 2.187 -17.513 1.00 64.75 92 PHE A C 1
ATOM 697 O O . PHE A 1 92 ? 4.112 3.063 -16.690 1.00 64.75 92 PHE A O 1
ATOM 704 N N . SER A 1 93 ? 3.433 1.378 -18.000 1.00 52.31 93 SER A N 1
ATOM 705 C CA . SER A 1 93 ? 2.070 1.400 -17.473 1.00 52.31 93 SER A CA 1
ATOM 706 C C . SER A 1 93 ? 1.921 0.343 -16.381 1.00 52.31 93 SER A C 1
ATOM 708 O O . SER A 1 93 ? 1.697 -0.835 -16.650 1.00 52.31 93 SER A O 1
ATOM 710 N N . LEU A 1 94 ? 2.005 0.769 -15.128 1.00 57.72 94 LEU A N 1
ATOM 711 C CA . LEU A 1 94 ? 1.451 0.031 -13.998 1.00 57.72 94 LEU A CA 1
ATOM 712 C C . LEU A 1 94 ? 0.417 0.946 -13.380 1.00 57.72 94 LEU A C 1
ATOM 714 O O . LEU A 1 94 ? 0.732 2.065 -13.021 1.00 57.72 94 LEU A O 1
ATOM 718 N N . ARG A 1 95 ? -0.846 0.547 -13.291 1.00 50.62 95 ARG A N 1
ATOM 719 C CA . ARG A 1 95 ? -1.799 1.370 -12.545 1.00 50.62 95 ARG A CA 1
ATOM 720 C C . ARG A 1 95 ? -1.687 1.004 -11.064 1.00 50.62 95 ARG A C 1
ATOM 722 O O . ARG A 1 95 ? -2.041 -0.130 -10.745 1.00 50.62 95 ARG A O 1
ATOM 729 N N . PRO A 1 96 ? -1.257 1.915 -10.164 1.00 45.09 96 PRO A N 1
ATOM 730 C CA . PRO A 1 96 ? -0.664 3.256 -10.358 1.00 45.09 96 PRO A CA 1
ATOM 731 C C . PRO A 1 96 ? 0.887 3.266 -10.362 1.00 45.09 96 PRO A C 1
ATOM 733 O O . PRO A 1 96 ? 1.511 2.629 -9.514 1.00 45.09 96 PRO A O 1
ATOM 736 N N . SER A 1 97 ? 1.516 4.003 -11.291 1.00 51.25 97 SER A N 1
ATOM 737 C CA . SER A 1 97 ? 2.955 3.908 -11.593 1.00 51.25 97 SER A CA 1
ATOM 738 C C . SER A 1 97 ? 3.707 5.151 -11.147 1.00 51.25 97 SER A C 1
ATOM 740 O O . SER A 1 97 ? 3.571 6.217 -11.742 1.00 51.25 97 SER A O 1
ATOM 742 N N . ASN A 1 98 ? 4.589 4.969 -10.168 1.00 61.84 98 ASN A N 1
ATOM 743 C CA . ASN A 1 98 ? 5.775 5.803 -10.029 1.00 61.84 98 ASN A CA 1
ATOM 744 C C . ASN A 1 98 ? 6.911 5.051 -10.726 1.00 61.84 98 ASN A C 1
ATOM 746 O O . ASN A 1 98 ? 7.448 4.086 -10.176 1.00 61.84 98 ASN A O 1
ATOM 750 N N . SER A 1 99 ? 7.220 5.446 -11.957 1.00 73.31 99 SER A N 1
ATOM 751 C CA . SER A 1 99 ? 8.302 4.868 -12.750 1.00 73.31 99 SER A CA 1
ATOM 752 C C . SER A 1 99 ? 9.292 5.946 -13.158 1.00 73.31 99 SER A C 1
ATOM 754 O O . SER A 1 99 ? 8.887 7.007 -13.626 1.00 73.31 99 SER A O 1
ATOM 756 N N . THR A 1 100 ? 10.582 5.662 -13.024 1.00 78.25 100 THR A N 1
ATOM 757 C CA . THR A 1 100 ? 11.660 6.533 -13.503 1.00 78.25 100 THR A CA 1
ATOM 758 C C . THR A 1 100 ? 12.580 5.741 -14.419 1.00 78.25 100 THR A C 1
ATOM 760 O O . THR A 1 100 ? 13.078 4.688 -14.009 1.00 78.25 100 THR A O 1
ATOM 763 N N . VAL A 1 101 ? 12.814 6.256 -15.627 1.00 82.81 101 VAL A N 1
ATOM 764 C CA . VAL A 1 101 ? 13.817 5.761 -16.581 1.00 82.81 101 VAL A CA 1
ATOM 765 C C . VAL A 1 101 ? 15.011 6.714 -16.536 1.00 82.81 101 VAL A C 1
ATOM 767 O O . VAL A 1 101 ? 14.838 7.931 -16.564 1.00 82.81 101 VAL A O 1
ATOM 770 N N . SER A 1 102 ? 16.221 6.180 -16.442 1.00 82.94 102 SER A N 1
ATOM 771 C CA . SER A 1 102 ? 17.468 6.934 -16.536 1.00 82.94 102 SER A CA 1
ATOM 772 C C . SER A 1 102 ? 17.985 6.952 -17.986 1.00 82.94 102 SER A C 1
ATOM 774 O O . SER A 1 102 ? 17.715 6.016 -18.739 1.00 82.94 102 SER A O 1
ATOM 776 N N . PRO A 1 103 ? 18.767 7.972 -18.396 1.00 81.94 103 PRO A N 1
ATOM 777 C CA . PRO A 1 103 ? 19.310 8.072 -19.760 1.00 81.94 103 PRO A CA 1
ATOM 778 C C . PRO A 1 103 ? 20.238 6.920 -20.178 1.00 81.94 103 PRO A C 1
ATOM 780 O O . PRO A 1 103 ? 20.542 6.768 -21.353 1.00 81.94 103 PRO A O 1
ATOM 783 N N . ASP A 1 104 ? 20.709 6.112 -19.228 1.00 81.25 104 ASP A N 1
ATOM 784 C CA . ASP A 1 104 ? 21.528 4.918 -19.460 1.00 81.25 104 ASP A CA 1
ATOM 785 C C . ASP A 1 104 ? 20.689 3.645 -19.699 1.00 81.25 104 ASP A C 1
ATOM 787 O O . ASP A 1 104 ? 21.234 2.537 -19.720 1.00 81.25 104 ASP A O 1
ATOM 791 N N . GLY A 1 105 ? 19.365 3.786 -19.831 1.00 80.25 105 GLY A N 1
ATOM 792 C CA . GLY A 1 105 ? 18.428 2.680 -20.026 1.00 80.25 105 GLY A CA 1
ATOM 793 C C . GLY A 1 105 ? 18.088 1.922 -18.742 1.00 80.25 105 GLY A C 1
ATOM 794 O O . GLY A 1 105 ? 17.371 0.922 -18.796 1.00 80.25 105 GLY A O 1
ATOM 795 N N . ARG A 1 106 ? 18.575 2.355 -17.570 1.00 86.19 106 ARG A N 1
ATOM 796 C CA . ARG A 1 106 ? 18.139 1.773 -16.295 1.00 86.19 106 ARG A CA 1
ATOM 797 C C . ARG A 1 106 ? 16.756 2.276 -15.928 1.00 86.19 106 ARG A C 1
ATOM 799 O O . ARG A 1 106 ? 16.427 3.435 -16.156 1.00 86.19 106 ARG A O 1
ATOM 806 N N . PHE A 1 107 ? 15.961 1.430 -15.289 1.00 86.19 107 PHE A N 1
ATOM 807 C CA . PHE A 1 107 ? 14.659 1.837 -14.781 1.00 86.19 107 PHE A CA 1
ATOM 808 C C . PHE A 1 107 ? 14.419 1.360 -13.357 1.00 86.19 107 PHE A C 1
ATOM 810 O O . PHE A 1 107 ? 14.958 0.340 -12.922 1.00 86.19 107 PHE A O 1
ATOM 817 N N . ARG A 1 108 ? 13.563 2.100 -12.650 1.00 85.12 108 ARG A N 1
ATOM 818 C CA . ARG A 1 108 ? 12.974 1.688 -11.378 1.00 85.12 108 ARG A CA 1
ATOM 819 C C . ARG A 1 108 ? 11.466 1.896 -11.428 1.00 85.12 108 ARG A C 1
ATOM 821 O O . ARG A 1 108 ? 11.009 2.992 -11.754 1.00 85.12 108 ARG A O 1
ATOM 828 N N . VAL A 1 109 ? 10.706 0.862 -11.077 1.00 86.19 109 VAL A N 1
ATOM 829 C CA . VAL A 1 109 ? 9.240 0.914 -11.011 1.00 86.19 109 VAL A CA 1
ATOM 830 C C . VAL A 1 109 ? 8.741 0.317 -9.704 1.00 86.19 109 VAL A C 1
ATOM 832 O O . VAL A 1 109 ? 9.206 -0.739 -9.289 1.00 86.19 109 VAL A O 1
ATOM 835 N N . SER A 1 110 ? 7.775 0.970 -9.065 1.00 82.00 110 SER A N 1
ATOM 836 C CA . SER A 1 110 ? 7.071 0.402 -7.912 1.00 82.00 110 SER A CA 1
ATOM 837 C C . SER A 1 110 ? 5.837 -0.379 -8.364 1.00 82.00 110 SER A C 1
ATOM 839 O O . SER A 1 110 ? 4.983 0.173 -9.056 1.00 82.00 110 SER A O 1
ATOM 841 N N . VAL A 1 111 ? 5.721 -1.641 -7.951 1.00 83.94 111 VAL A N 1
ATOM 842 C CA . VAL A 1 111 ? 4.558 -2.500 -8.219 1.00 83.94 111 VAL A CA 1
ATOM 843 C C . VAL A 1 111 ? 3.854 -2.873 -6.922 1.00 83.94 111 VAL A C 1
ATOM 845 O O . VAL A 1 111 ? 4.496 -3.134 -5.904 1.00 83.94 111 VAL A O 1
ATOM 848 N N . PHE A 1 112 ? 2.524 -2.900 -6.955 1.00 77.88 112 PHE A N 1
ATOM 849 C CA . PHE A 1 112 ? 1.718 -3.404 -5.849 1.00 77.88 112 PHE A CA 1
ATOM 850 C C . PHE A 1 112 ? 1.541 -4.909 -6.014 1.00 77.88 112 PHE A C 1
ATOM 852 O O . PHE A 1 112 ? 1.104 -5.369 -7.069 1.00 77.88 112 PHE A O 1
ATOM 859 N N . ALA A 1 113 ? 1.880 -5.663 -4.973 1.00 82.25 113 ALA A N 1
ATOM 860 C CA . ALA A 1 113 ? 1.594 -7.084 -4.894 1.00 82.25 113 ALA A CA 1
ATOM 861 C C . ALA A 1 113 ? 0.439 -7.314 -3.920 1.00 82.25 113 ALA A C 1
ATOM 863 O O . ALA A 1 113 ? 0.437 -6.787 -2.800 1.00 82.25 113 ALA A O 1
ATOM 864 N N . PHE A 1 114 ? -0.534 -8.108 -4.356 1.00 75.62 114 PHE A N 1
ATOM 865 C CA . PHE A 1 114 ? -1.632 -8.563 -3.511 1.00 75.62 114 PHE A CA 1
ATOM 866 C C . PHE A 1 114 ? -1.307 -9.966 -3.003 1.00 75.62 114 PHE A C 1
ATOM 868 O O . PHE A 1 114 ? -0.770 -10.759 -3.771 1.00 75.62 114 PHE A O 1
ATOM 875 N N . PRO A 1 115 ? -1.598 -10.310 -1.744 1.00 77.19 115 PRO A N 1
ATOM 876 C CA . PRO A 1 115 ? -1.466 -11.691 -1.298 1.00 77.19 115 PRO A CA 1
ATOM 877 C C . PRO A 1 115 ? -2.416 -12.605 -2.093 1.00 77.19 115 PRO A C 1
ATOM 879 O O . PRO A 1 115 ? -3.585 -12.271 -2.293 1.00 77.19 115 PRO A O 1
ATOM 882 N N . ASP A 1 116 ? -1.915 -13.749 -2.559 1.00 79.19 116 ASP A N 1
ATOM 883 C CA . ASP A 1 116 ? -2.718 -14.817 -3.153 1.00 79.19 116 ASP A CA 1
ATOM 884 C C . ASP A 1 116 ? -3.425 -15.661 -2.073 1.00 79.19 116 ASP A C 1
ATOM 886 O O . ASP A 1 116 ? -3.318 -15.400 -0.872 1.00 79.19 116 ASP A O 1
ATOM 890 N N . GLN A 1 117 ? -4.144 -16.710 -2.488 1.00 77.94 117 GLN A N 1
ATOM 891 C CA . GLN A 1 117 ? -4.848 -17.621 -1.571 1.00 77.94 117 GLN A CA 1
ATOM 892 C C . GLN A 1 117 ? -3.911 -18.356 -0.591 1.00 77.94 117 GLN A C 1
ATOM 894 O O . GLN A 1 117 ? -4.377 -18.868 0.424 1.00 77.94 117 GLN A O 1
ATOM 899 N N . SER A 1 118 ? -2.604 -18.404 -0.869 1.00 76.69 118 SER A N 1
ATOM 900 C CA . SER A 1 118 ? -1.581 -18.990 0.004 1.00 76.69 118 SER A CA 1
ATOM 901 C C . SER A 1 118 ? -0.922 -17.963 0.938 1.00 76.69 118 SER A C 1
ATOM 903 O O . SER A 1 118 ? -0.090 -18.328 1.7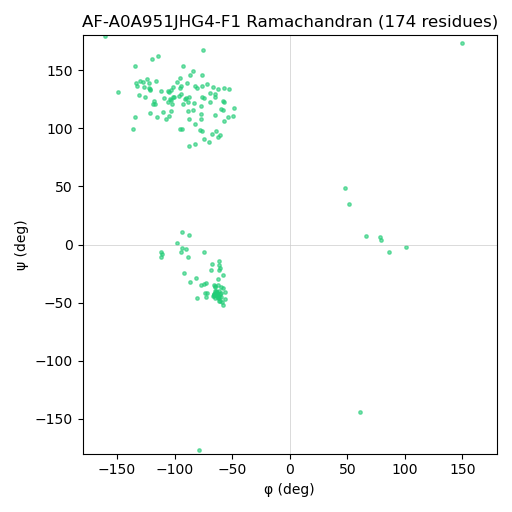67 1.00 76.69 118 SER A O 1
ATOM 905 N N . GLY A 1 119 ? -1.290 -16.680 0.824 1.00 74.75 119 GLY A N 1
ATOM 906 C CA . GLY A 1 119 ? -0.663 -15.569 1.540 1.00 74.75 119 GLY A CA 1
ATOM 907 C C . GLY A 1 119 ? 0.674 -15.123 0.940 1.00 74.75 119 GLY A C 1
ATOM 908 O O . GLY A 1 119 ? 1.353 -14.279 1.525 1.00 74.75 119 GLY A O 1
ATOM 909 N N . ALA A 1 120 ? 1.069 -15.666 -0.214 1.00 77.88 120 ALA A N 1
ATOM 910 C CA . ALA A 1 120 ? 2.264 -15.244 -0.931 1.00 77.88 120 ALA A CA 1
ATOM 911 C C . ALA A 1 120 ? 1.961 -14.022 -1.810 1.00 77.88 120 ALA A C 1
ATOM 913 O O . ALA A 1 120 ? 0.855 -13.859 -2.309 1.00 77.88 120 ALA A O 1
ATOM 914 N N . ALA A 1 121 ? 2.949 -13.151 -2.020 1.00 82.12 121 ALA A N 1
ATOM 915 C CA . ALA A 1 121 ? 2.789 -11.979 -2.876 1.00 82.12 121 ALA A CA 1
ATOM 916 C C . ALA A 1 121 ? 2.551 -12.387 -4.347 1.00 82.12 121 ALA A C 1
ATOM 918 O O . ALA A 1 121 ? 3.465 -12.876 -5.016 1.00 82.12 121 ALA A O 1
ATOM 919 N N . ALA A 1 122 ? 1.341 -12.149 -4.857 1.00 85.56 122 ALA A N 1
ATOM 920 C CA . ALA A 1 122 ? 0.993 -12.257 -6.268 1.00 85.56 122 ALA A CA 1
ATOM 921 C C . ALA A 1 122 ? 1.532 -11.031 -7.011 1.00 85.56 122 ALA A C 1
ATOM 923 O O . ALA A 1 122 ? 1.047 -9.907 -6.843 1.00 85.56 122 ALA A O 1
ATOM 924 N N . LEU A 1 123 ? 2.575 -11.251 -7.809 1.00 86.94 123 LEU A N 1
ATOM 925 C CA . LEU A 1 123 ? 3.233 -10.202 -8.579 1.00 86.94 123 LEU A CA 1
ATOM 926 C C . LEU A 1 123 ? 2.564 -10.045 -9.953 1.00 86.94 123 LEU A C 1
ATOM 928 O O . LEU A 1 123 ? 2.242 -11.053 -10.585 1.00 86.94 123 LEU A O 1
ATOM 932 N N . PRO A 1 124 ? 2.364 -8.807 -10.437 1.00 87.31 124 PRO A N 1
ATOM 933 C CA . PRO A 1 124 ? 1.771 -8.565 -11.746 1.00 87.31 124 PRO A CA 1
ATOM 934 C C . PRO A 1 124 ? 2.763 -8.835 -12.887 1.00 87.31 124 PRO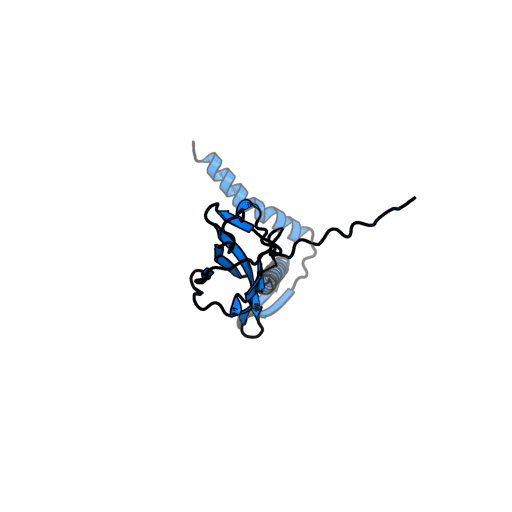 A C 1
ATOM 936 O O . PRO A 1 124 ? 3.975 -8.922 -12.687 1.00 87.31 124 PRO A O 1
ATOM 939 N N . MET A 1 125 ? 2.241 -8.894 -14.111 1.00 86.19 125 MET A N 1
ATOM 940 C CA . MET A 1 125 ? 3.056 -8.856 -15.323 1.00 86.19 125 MET A CA 1
ATOM 941 C C . MET A 1 125 ? 3.524 -7.418 -15.578 1.00 86.19 125 MET A C 1
ATOM 943 O O . MET A 1 125 ? 2.706 -6.498 -15.620 1.00 86.19 125 MET A O 1
ATOM 947 N N . LEU A 1 126 ? 4.831 -7.218 -15.747 1.00 86.94 126 LEU A N 1
ATOM 948 C CA . LEU A 1 126 ? 5.391 -5.938 -16.172 1.00 86.94 126 LEU A CA 1
ATOM 949 C C . LEU A 1 126 ? 5.308 -5.8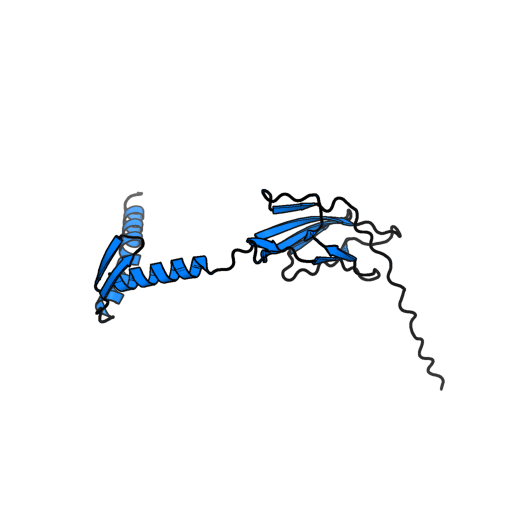61 -17.697 1.00 86.94 126 LEU A C 1
ATOM 951 O O . LEU A 1 126 ? 5.876 -6.708 -18.381 1.00 86.94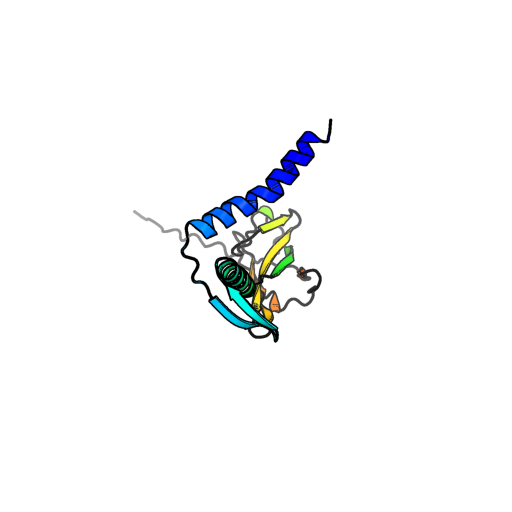 126 LEU A O 1
ATOM 955 N N . VAL A 1 127 ? 4.626 -4.847 -18.226 1.00 88.12 127 VAL A N 1
ATOM 956 C CA . VAL A 1 127 ? 4.626 -4.546 -19.662 1.00 88.12 127 VAL A CA 1
ATOM 957 C C . VAL A 1 127 ? 5.479 -3.307 -19.891 1.00 88.12 127 VAL A C 1
ATOM 959 O O . VAL A 1 127 ? 5.233 -2.259 -19.291 1.00 88.12 127 VAL A O 1
ATOM 962 N N . VAL A 1 128 ? 6.497 -3.452 -20.732 1.00 87.88 128 VAL A N 1
ATOM 963 C CA . VAL A 1 128 ? 7.369 -2.369 -21.183 1.00 87.88 128 VAL A CA 1
ATOM 964 C C . VAL A 1 128 ? 6.925 -1.982 -22.583 1.00 87.88 128 VAL A C 1
ATOM 966 O O . VAL A 1 128 ? 6.921 -2.830 -23.477 1.00 87.88 128 VAL A O 1
ATOM 969 N N . ASP A 1 129 ? 6.536 -0.724 -22.755 1.00 86.94 129 ASP A N 1
ATOM 970 C CA . ASP A 1 129 ? 6.044 -0.200 -24.024 1.00 86.94 129 ASP A CA 1
ATOM 971 C C . ASP A 1 129 ? 6.868 1.017 -24.463 1.00 86.94 129 ASP A C 1
ATOM 973 O O . ASP A 1 129 ? 7.301 1.834 -23.643 1.00 86.94 129 ASP A O 1
ATOM 977 N N . HIS A 1 130 ? 7.114 1.119 -25.767 1.00 85.06 130 HIS A N 1
ATOM 978 C CA . HIS A 1 130 ? 7.875 2.210 -26.370 1.00 85.06 130 HIS A CA 1
ATOM 979 C C . HIS A 1 130 ? 7.375 2.479 -27.799 1.00 85.06 130 HIS A C 1
ATOM 981 O O . HIS A 1 130 ? 7.251 1.532 -28.586 1.00 85.06 130 HIS A O 1
ATOM 987 N N . PRO A 1 131 ? 7.095 3.745 -28.170 1.00 83.81 131 PRO A N 1
ATOM 988 C CA . PRO A 1 131 ? 6.666 4.096 -29.520 1.00 83.81 131 PRO A CA 1
ATOM 989 C C . PRO A 1 131 ? 7.682 3.672 -30.592 1.00 83.81 131 PRO A C 1
ATOM 991 O O . PRO A 1 131 ? 8.783 4.204 -30.676 1.00 83.81 131 PRO A O 1
ATOM 994 N N . GLY A 1 132 ? 7.281 2.746 -31.465 1.00 83.19 132 GLY A N 1
ATOM 995 C CA . GLY A 1 132 ? 8.143 2.216 -32.530 1.00 83.19 132 GLY A CA 1
ATOM 996 C C . GLY A 1 132 ? 8.757 0.851 -32.219 1.00 83.19 132 GLY A C 1
ATOM 997 O O . GLY A 1 132 ? 9.379 0.258 -33.098 1.00 83.19 132 GLY A O 1
ATOM 998 N N . TYR A 1 133 ? 8.513 0.295 -31.029 1.00 88.19 133 TYR A N 1
ATOM 999 C CA . TYR A 1 133 ? 8.905 -1.062 -30.651 1.00 88.19 133 TYR A CA 1
ATOM 1000 C C . TYR A 1 133 ? 7.679 -1.908 -30.294 1.00 88.19 133 TYR A C 1
ATOM 1002 O O . TYR A 1 133 ? 6.593 -1.403 -30.016 1.00 88.19 133 TYR A O 1
ATOM 1010 N N . ARG A 1 134 ? 7.828 -3.233 -30.348 1.00 87.19 134 ARG A N 1
ATOM 1011 C CA . ARG A 1 134 ? 6.799 -4.160 -29.869 1.00 87.19 134 ARG A CA 1
ATOM 1012 C C . ARG A 1 134 ? 6.821 -4.205 -28.336 1.00 87.19 134 ARG A C 1
ATOM 1014 O O . ARG A 1 134 ? 7.912 -4.359 -27.784 1.00 87.19 134 ARG A O 1
ATOM 1021 N N . PRO A 1 135 ? 5.655 -4.172 -27.662 1.00 87.50 135 PRO A N 1
ATOM 1022 C CA . PRO A 1 135 ? 5.595 -4.309 -26.212 1.00 87.50 135 PRO A CA 1
ATOM 1023 C C . PRO A 1 135 ? 6.245 -5.610 -25.7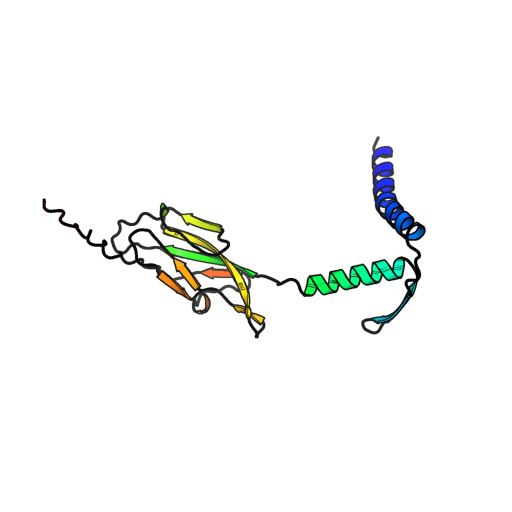37 1.00 87.50 135 PRO A C 1
ATOM 1025 O O . PRO A 1 135 ? 5.986 -6.684 -26.292 1.00 87.50 135 PRO A O 1
ATOM 1028 N N . ALA A 1 136 ? 7.057 -5.521 -24.686 1.00 88.56 136 ALA A N 1
ATOM 1029 C CA . ALA A 1 136 ? 7.661 -6.673 -24.027 1.00 88.56 136 ALA A CA 1
ATOM 1030 C C . ALA A 1 136 ? 6.953 -6.948 -22.698 1.00 88.56 136 ALA A C 1
ATOM 1032 O O . ALA A 1 136 ? 6.751 -6.043 -21.889 1.00 88.56 136 ALA A O 1
ATOM 1033 N N . ALA A 1 137 ? 6.584 -8.207 -22.464 1.00 88.06 137 ALA A N 1
ATOM 1034 C CA . ALA A 1 137 ? 5.936 -8.643 -21.234 1.00 88.06 137 ALA A CA 1
ATOM 1035 C C . ALA A 1 137 ? 6.897 -9.495 -20.397 1.00 88.06 137 ALA A C 1
ATOM 1037 O O . ALA A 1 137 ? 7.427 -10.497 -20.878 1.00 88.06 137 ALA A O 1
ATOM 1038 N N . VAL A 1 138 ? 7.096 -9.111 -19.137 1.00 89.12 138 VAL A N 1
ATOM 1039 C CA . VAL A 1 138 ? 7.942 -9.819 -18.173 1.00 89.12 138 VAL A CA 1
ATOM 1040 C C . VAL A 1 138 ? 7.087 -10.320 -17.017 1.00 89.12 138 VAL A C 1
ATOM 1042 O O . VAL A 1 138 ? 6.451 -9.545 -16.299 1.00 89.12 138 VAL A O 1
ATOM 1045 N N . ASP A 1 139 ? 7.095 -11.636 -16.815 1.00 90.00 139 ASP A N 1
ATOM 1046 C CA . ASP A 1 139 ? 6.455 -12.273 -15.667 1.00 90.00 139 ASP A CA 1
ATOM 1047 C C . ASP A 1 139 ? 7.341 -12.111 -14.419 1.00 90.00 139 ASP A C 1
ATOM 1049 O O . ASP A 1 139 ? 8.299 -12.862 -14.197 1.00 90.00 139 ASP A O 1
ATOM 1053 N N . LEU A 1 140 ? 7.008 -11.124 -13.580 1.00 87.81 140 LEU A N 1
ATOM 1054 C CA . LEU A 1 140 ? 7.727 -10.851 -12.333 1.00 87.81 140 LEU A CA 1
ATOM 1055 C C . LEU A 1 140 ? 7.672 -12.036 -11.363 1.00 87.81 140 LEU A C 1
ATOM 1057 O O . LEU A 1 140 ? 8.559 -12.163 -10.518 1.00 87.81 140 LEU A O 1
ATOM 1061 N N . ALA A 1 141 ? 6.686 -12.931 -11.496 1.00 86.62 141 ALA A N 1
ATOM 1062 C CA . ALA A 1 141 ? 6.569 -14.133 -10.685 1.00 86.62 141 ALA A CA 1
ATOM 1063 C C . ALA A 1 141 ? 7.577 -15.230 -11.068 1.00 86.62 141 ALA A C 1
ATOM 1065 O O . ALA A 1 141 ? 7.740 -16.176 -10.288 1.00 86.62 141 ALA A O 1
ATOM 1066 N N . ARG A 1 142 ? 8.355 -15.072 -12.153 1.00 87.31 142 ARG A N 1
ATOM 1067 C CA . ARG A 1 142 ? 9.411 -16.017 -12.589 1.00 87.31 142 ARG A CA 1
ATOM 1068 C C . ARG A 1 142 ? 10.855 -15.519 -12.467 1.00 87.31 142 ARG A C 1
ATOM 1070 O O . ARG A 1 142 ? 11.774 -16.318 -12.600 1.00 87.31 142 ARG A O 1
ATOM 1077 N N . VAL A 1 143 ? 11.081 -14.245 -12.145 1.00 87.94 143 VAL A N 1
ATOM 1078 C CA . VAL A 1 143 ? 12.436 -13.678 -11.979 1.00 87.94 143 VAL A CA 1
ATOM 1079 C C . VAL A 1 143 ? 13.173 -14.327 -10.789 1.00 87.94 143 VAL A C 1
ATOM 1081 O O . VAL A 1 143 ? 12.607 -14.327 -9.694 1.00 87.94 143 VAL A O 1
ATOM 1084 N N . PRO A 1 144 ? 14.397 -14.866 -10.946 1.00 82.69 144 PRO A N 1
ATOM 1085 C CA . PRO A 1 144 ? 15.089 -15.603 -9.882 1.00 82.69 144 PRO A CA 1
ATOM 1086 C C . PRO A 1 144 ? 15.645 -14.698 -8.771 1.00 82.69 144 PRO A C 1
ATOM 1088 O O . PRO A 1 144 ? 15.634 -15.074 -7.599 1.00 82.69 144 PRO A O 1
ATOM 1091 N N . GLU A 1 145 ? 16.098 -13.487 -9.106 1.00 84.00 145 GLU A N 1
ATOM 1092 C CA . GLU A 1 145 ? 16.745 -12.577 -8.158 1.00 84.00 145 GLU A CA 1
ATOM 1093 C C . GLU A 1 145 ? 15.711 -11.707 -7.419 1.00 84.00 145 GLU A C 1
ATOM 1095 O O . GLU A 1 145 ? 15.395 -10.576 -7.801 1.00 84.00 145 GLU A O 1
ATOM 1100 N N . ARG A 1 146 ? 15.148 -12.261 -6.336 1.00 82.75 146 ARG A N 1
ATOM 1101 C CA . ARG A 1 146 ? 14.178 -11.567 -5.473 1.00 82.75 146 ARG A CA 1
ATOM 1102 C C . ARG A 1 146 ? 14.642 -11.484 -4.036 1.00 82.75 146 ARG A C 1
ATOM 1104 O O . ARG A 1 146 ? 15.004 -12.484 -3.422 1.00 82.75 146 ARG A O 1
ATOM 1111 N N . SER A 1 147 ? 14.505 -10.298 -3.454 1.00 81.56 147 SER A N 1
ATOM 1112 C CA . SER A 1 147 ? 14.662 -10.100 -2.019 1.00 81.56 147 SER A CA 1
ATOM 1113 C C . SER A 1 147 ? 13.305 -9.845 -1.377 1.00 81.56 147 SER A C 1
ATOM 1115 O O . SER A 1 147 ? 12.745 -8.760 -1.515 1.00 81.56 147 SER A O 1
ATOM 1117 N N . ARG A 1 148 ? 12.794 -10.826 -0.621 1.00 76.88 148 ARG A N 1
ATOM 1118 C CA . ARG A 1 148 ? 11.589 -10.642 0.212 1.00 76.88 148 ARG A CA 1
ATOM 1119 C C . ARG A 1 148 ? 11.821 -9.631 1.335 1.00 76.88 148 ARG A C 1
ATOM 1121 O O . ARG A 1 148 ? 10.937 -8.847 1.643 1.00 76.88 148 ARG A O 1
ATOM 1128 N N . ILE A 1 149 ? 13.030 -9.619 1.901 1.00 78.12 149 ILE A N 1
ATOM 1129 C CA . ILE A 1 149 ? 13.404 -8.716 2.999 1.00 78.12 149 ILE A CA 1
ATOM 1130 C C . ILE A 1 149 ? 13.419 -7.263 2.516 1.00 78.12 149 ILE A C 1
ATOM 1132 O O . ILE A 1 149 ? 12.902 -6.381 3.194 1.00 78.12 149 ILE A O 1
ATOM 1136 N N . ARG A 1 150 ? 14.000 -7.009 1.336 1.00 80.06 150 ARG A N 1
ATOM 1137 C CA . ARG A 1 150 ? 14.094 -5.656 0.765 1.00 80.06 150 ARG A CA 1
ATOM 1138 C C . ARG A 1 150 ? 12.910 -5.276 -0.122 1.00 80.06 150 ARG A C 1
ATOM 1140 O O . ARG A 1 150 ? 12.874 -4.144 -0.590 1.00 80.06 150 ARG A O 1
ATOM 1147 N N . ARG A 1 151 ? 11.971 -6.202 -0.359 1.00 82.56 151 ARG A N 1
ATOM 1148 C CA . ARG A 1 151 ? 10.843 -6.048 -1.294 1.00 82.56 151 ARG A CA 1
ATOM 1149 C C . ARG A 1 151 ? 11.305 -5.524 -2.653 1.00 82.56 151 ARG A C 1
ATOM 1151 O O . ARG A 1 151 ? 10.780 -4.552 -3.188 1.00 82.56 151 ARG A O 1
ATOM 1158 N N . SER A 1 152 ? 12.343 -6.157 -3.190 1.00 84.81 152 SER A N 1
ATOM 1159 C CA . SER A 1 152 ? 12.966 -5.749 -4.446 1.00 84.81 152 SER A CA 1
ATOM 1160 C C . SER A 1 152 ? 13.111 -6.928 -5.397 1.00 84.81 152 SER A C 1
ATOM 1162 O O . SER A 1 152 ? 13.476 -8.033 -4.980 1.00 84.81 152 SER A O 1
ATOM 1164 N N . ILE A 1 153 ? 12.866 -6.671 -6.677 1.00 85.56 153 ILE A N 1
ATOM 1165 C CA . ILE A 1 153 ? 13.090 -7.604 -7.779 1.00 85.56 153 ILE A CA 1
ATOM 1166 C C . ILE A 1 153 ? 14.122 -6.967 -8.695 1.00 85.56 153 ILE A C 1
ATOM 1168 O O . ILE A 1 153 ? 13.919 -5.850 -9.175 1.00 85.56 153 ILE A O 1
ATOM 1172 N N . ARG A 1 154 ? 15.222 -7.676 -8.930 1.00 86.31 154 ARG A N 1
ATOM 1173 C CA . ARG A 1 154 ? 16.207 -7.285 -9.931 1.00 86.31 154 ARG A CA 1
ATOM 1174 C C . ARG A 1 154 ? 16.023 -8.190 -11.136 1.00 86.31 154 ARG A C 1
ATOM 1176 O O . ARG A 1 154 ? 16.020 -9.407 -10.991 1.00 86.31 154 ARG A O 1
ATOM 1183 N N . ILE A 1 155 ? 15.825 -7.597 -12.305 1.00 87.69 155 ILE A N 1
ATOM 1184 C CA . ILE A 1 155 ? 15.792 -8.333 -13.566 1.00 87.69 155 ILE A CA 1
ATOM 1185 C C . ILE A 1 155 ? 17.250 -8.412 -14.039 1.00 87.69 155 ILE A C 1
ATOM 1187 O O . ILE A 1 155 ? 17.821 -7.366 -14.357 1.00 87.69 155 ILE A O 1
ATOM 1191 N N . PRO A 1 156 ? 17.891 -9.596 -13.984 1.00 76.12 156 PRO A N 1
ATOM 1192 C CA . PRO A 1 156 ? 19.314 -9.725 -14.294 1.00 76.12 156 PRO A CA 1
ATOM 1193 C C . PRO A 1 156 ? 19.576 -9.591 -15.795 1.00 76.12 156 PRO A C 1
ATOM 1195 O O . PRO A 1 156 ? 20.606 -9.051 -16.194 1.00 76.12 156 PRO A O 1
ATOM 1198 N N . ASP A 1 157 ? 18.621 -10.050 -16.605 1.00 80.88 157 ASP A N 1
ATOM 1199 C CA . ASP A 1 157 ? 18.708 -10.024 -18.055 1.00 80.88 157 ASP A CA 1
ATOM 1200 C C . ASP A 1 157 ? 18.210 -8.693 -18.611 1.00 80.88 157 ASP A C 1
ATOM 1202 O O . ASP A 1 157 ? 17.281 -8.059 -18.103 1.00 80.88 157 ASP A O 1
ATOM 1206 N N . VAL A 1 158 ? 18.850 -8.279 -19.692 1.00 82.12 158 VAL A N 1
ATOM 1207 C CA . VAL A 1 158 ? 18.465 -7.101 -20.453 1.00 82.12 158 VAL A CA 1
ATOM 1208 C C . VAL A 1 158 ? 17.133 -7.373 -21.153 1.00 82.12 158 VAL A C 1
ATOM 1210 O O . VAL A 1 158 ? 16.968 -8.396 -21.816 1.00 82.12 158 VAL A O 1
ATOM 1213 N N . ILE A 1 159 ? 16.172 -6.457 -21.010 1.00 84.19 159 ILE A N 1
ATOM 1214 C CA . ILE A 1 159 ? 14.907 -6.550 -21.748 1.00 84.19 159 ILE A CA 1
ATOM 1215 C C . ILE A 1 159 ? 15.143 -5.966 -23.141 1.00 84.19 159 ILE A C 1
ATOM 1217 O O . ILE A 1 159 ? 15.217 -4.748 -23.301 1.00 84.19 159 ILE A O 1
ATOM 1221 N N . GLU A 1 160 ? 15.262 -6.839 -24.138 1.00 84.50 160 GLU A N 1
ATOM 1222 C CA . GLU A 1 160 ? 15.407 -6.441 -25.538 1.00 84.50 160 GLU A CA 1
ATOM 1223 C C . GLU A 1 160 ? 14.058 -6.012 -26.130 1.00 84.50 160 GLU A C 1
ATOM 1225 O O . GLU A 1 160 ? 13.118 -6.809 -26.236 1.00 84.50 160 GLU A O 1
ATOM 1230 N N . LEU A 1 161 ? 13.971 -4.757 -26.572 1.00 84.88 161 LEU A N 1
ATOM 1231 C CA . LEU A 1 161 ? 12.827 -4.258 -27.333 1.00 84.88 161 LEU A CA 1
ATOM 1232 C C . LEU A 1 161 ? 13.088 -4.443 -28.831 1.00 84.88 161 LEU A C 1
ATOM 1234 O O . LEU A 1 161 ? 14.097 -3.990 -29.368 1.00 84.88 161 LEU A O 1
ATOM 1238 N N . ARG A 1 162 ? 12.165 -5.114 -29.529 1.00 84.62 162 ARG A N 1
ATOM 1239 C CA . ARG A 1 162 ? 12.256 -5.338 -30.983 1.00 84.62 162 ARG A CA 1
ATOM 1240 C C . ARG A 1 162 ? 11.463 -4.279 -31.729 1.00 84.62 162 ARG A C 1
ATOM 1242 O O . ARG A 1 162 ? 10.312 -4.039 -31.369 1.00 84.62 162 ARG A O 1
ATOM 1249 N N . ALA A 1 163 ? 12.041 -3.705 -32.783 1.00 85.62 163 ALA A N 1
ATOM 1250 C CA . ALA A 1 163 ? 11.367 -2.711 -33.612 1.00 85.62 163 ALA A CA 1
ATOM 1251 C C . ALA A 1 163 ? 10.003 -3.229 -34.105 1.00 85.62 163 ALA A C 1
ATOM 1253 O O . ALA A 1 163 ? 9.861 -4.374 -34.558 1.00 85.62 163 ALA A O 1
ATOM 1254 N N . ALA A 1 164 ? 8.978 -2.389 -33.989 1.00 82.88 164 ALA A N 1
ATOM 1255 C CA . ALA A 1 164 ? 7.693 -2.646 -34.605 1.00 82.88 164 ALA A CA 1
ATOM 1256 C C . ALA A 1 164 ? 7.850 -2.464 -36.123 1.00 82.88 164 ALA A C 1
ATOM 1258 O O . ALA A 1 164 ? 8.519 -1.525 -36.556 1.00 82.88 164 ALA A O 1
ATOM 1259 N N . PRO A 1 165 ? 7.264 -3.342 -36.958 1.00 77.06 165 PRO A N 1
ATOM 1260 C CA . PRO A 1 165 ? 7.236 -3.086 -38.389 1.00 77.06 165 PRO A CA 1
ATOM 1261 C C . PRO A 1 165 ? 6.548 -1.737 -38.610 1.00 77.06 165 PRO A C 1
ATOM 1263 O O . PRO A 1 165 ? 5.420 -1.552 -38.149 1.00 77.06 165 PRO A O 1
ATOM 1266 N N . LEU A 1 166 ? 7.248 -0.804 -39.267 1.00 69.00 166 LEU A N 1
ATOM 1267 C CA . LEU A 1 166 ? 6.673 0.462 -39.714 1.00 69.00 166 LEU A CA 1
ATOM 1268 C C . LEU A 1 166 ? 5.369 0.117 -40.423 1.00 69.00 166 LEU A C 1
ATOM 1270 O O . LEU A 1 166 ? 5.384 -0.647 -41.389 1.00 69.00 166 LEU A O 1
ATOM 1274 N N . ALA A 1 167 ? 4.244 0.598 -39.893 1.00 60.25 167 ALA A N 1
ATOM 1275 C CA . ALA A 1 167 ? 2.967 0.429 -40.555 1.00 60.25 167 ALA A CA 1
ATOM 1276 C C . ALA A 1 167 ? 3.129 1.050 -41.943 1.00 60.25 167 ALA A C 1
ATOM 1278 O O . ALA A 1 167 ? 3.264 2.265 -42.056 1.00 60.25 167 ALA A O 1
ATOM 1279 N N . THR A 1 168 ? 3.219 0.211 -42.978 1.00 55.91 168 THR A N 1
ATOM 1280 C CA . THR A 1 168 ? 3.227 0.656 -44.368 1.00 55.91 168 THR A CA 1
ATOM 1281 C C . THR A 1 168 ? 1.999 1.524 -44.535 1.00 55.91 168 THR A C 1
ATOM 1283 O O . THR A 1 168 ? 0.874 1.030 -44.447 1.00 55.91 168 THR A O 1
ATOM 1286 N N . GLU A 1 169 ? 2.238 2.822 -44.683 1.00 55.28 169 GLU A N 1
ATOM 1287 C CA . GLU A 1 169 ? 1.233 3.826 -44.965 1.00 55.28 169 GLU A CA 1
ATOM 1288 C C . GLU A 1 169 ? 0.416 3.297 -46.142 1.00 55.28 169 GLU A C 1
ATOM 1290 O O . GLU A 1 169 ? 0.931 3.116 -47.249 1.00 55.28 169 GLU A O 1
ATOM 1295 N N . HIS A 1 170 ? -0.839 2.931 -45.886 1.00 54.38 170 HIS A N 1
ATOM 1296 C CA . HIS A 1 170 ? -1.753 2.545 -46.943 1.00 54.38 170 HIS A CA 1
ATOM 1297 C C . HIS A 1 170 ? -2.048 3.842 -47.698 1.00 54.38 170 HIS A C 1
ATOM 1299 O O . HIS A 1 170 ? -2.958 4.589 -47.345 1.00 54.38 170 HIS A O 1
ATOM 1305 N N . VAL A 1 171 ? -1.203 4.151 -48.686 1.00 57.09 171 VAL A N 1
ATOM 1306 C CA . VAL A 1 171 ? -1.403 5.239 -49.638 1.00 57.09 171 VAL A CA 1
ATOM 1307 C C . VAL A 1 171 ? -2.704 4.921 -50.361 1.00 57.09 171 VAL A C 1
ATOM 1309 O O . VAL A 1 171 ? -2.749 4.127 -51.300 1.00 57.09 171 VAL A O 1
ATOM 1312 N N . SER A 1 172 ? -3.795 5.484 -49.848 1.00 55.41 172 SER A N 1
ATOM 1313 C CA . SER A 1 172 ? -5.082 5.510 -50.517 1.00 55.41 172 SER A CA 1
ATOM 1314 C C . SER A 1 172 ? -4.903 6.408 -51.735 1.00 55.41 172 SER A C 1
ATOM 1316 O O . SER A 1 172 ? -4.918 7.634 -51.633 1.00 55.41 172 SER A O 1
ATOM 1318 N N . GLY A 1 173 ? -4.610 5.782 -52.875 1.00 50.84 173 GLY A N 1
ATOM 1319 C CA . GLY A 1 173 ? -4.550 6.437 -54.170 1.00 50.84 173 GLY A CA 1
ATOM 1320 C C . GLY A 1 173 ? -5.921 7.003 -54.518 1.00 50.84 173 GLY A C 1
ATOM 1321 O O . GLY A 1 173 ? -6.759 6.310 -55.086 1.00 50.84 173 GLY A O 1
ATOM 1322 N N . GLY A 1 174 ? -6.148 8.266 -54.164 1.00 56.53 174 GLY A N 1
ATOM 1323 C CA . GLY A 1 174 ? -7.224 9.077 -54.714 1.00 56.53 174 GLY A CA 1
ATOM 1324 C C . GLY A 1 174 ? -6.851 9.501 -56.129 1.00 56.53 174 GLY A C 1
ATOM 1325 O O . GLY A 1 174 ? -6.177 10.512 -56.312 1.00 56.53 174 GLY A O 1
ATOM 1326 N N . GLY A 1 175 ? -7.245 8.699 -57.117 1.00 55.41 175 GLY A N 1
ATOM 1327 C CA . GLY A 1 175 ? -7.274 9.120 -58.516 1.00 55.41 175 GLY A CA 1
ATOM 1328 C C . GLY A 1 175 ? -8.540 9.946 -58.793 1.00 55.41 175 GLY A C 1
ATOM 1329 O O . GLY A 1 175 ? -9.604 9.546 -58.314 1.00 55.41 175 GLY A O 1
ATOM 1330 N N . PRO A 1 176 ? -8.444 11.085 -59.504 1.00 60.62 176 PRO A N 1
ATOM 1331 C CA . PRO A 1 176 ? -9.598 11.759 -60.096 1.00 60.62 176 PRO A CA 1
ATOM 1332 C C . PRO A 1 176 ? -10.152 11.007 -61.314 1.00 60.62 176 PRO A C 1
ATOM 1334 O O . PRO A 1 176 ? -9.364 10.316 -62.003 1.00 60.62 176 PRO A O 1
#

Foldseek 3Di:
DPPPVVVVVVVCVVVVVVVVLVVCQVVDPWQQWDFDDDPNDTDTDGGVRSVVVVVVVVVVVVVVVPFPKDKAKEKEFADEPVNPDAQVQKDWDDVVWPKDADRRRIIIIIFIFGQDPVRDTDGDWTWIDGVQWDIDTDDQVPQPDDDPPRRYGYRPDHDYTHGDPDPPPPPPPPDD

Sequence (176 aa):
MVALGTLVLMAMIILLPIVPAYLLYRLLPSTGDVQGPWQGLQIKLGGAFAGYFLLVVTLLGFWKTLPTYEVWGVEGRLDFADGQGDPGLVGFSLRPSNSTVSPDGRFRVSVFAFPDQSGAAALPMLVVDHPGYRPAAVDLARVPERSRIRRSIRIPDVIELRAAPLATEHVSGGGP

Secondary structure (DSSP, 8-state):
--HHHHHHHHHHHHHHHHHHHHHHHHHS----EEEEEETTEEEEEEHHHHHHHHHHHHHHHHHHHS--PEEEEEEEEEEETTS---GGG-EE--SS--EEE-TTSEEEEEEEEEE-TTSSEEPPEEEEE-TTB--EEEETTT-S-EETTTTEEE--S-EEEPBPPP----------

Nearest PDB structures (foldseek):
  2zqm-assembly1_A  TM=4.142E-01  e=6.376E+00  Thermococcus sp. JCM 11816
  2zdi-assembly1_A-2  TM=4.527E-01  e=8.506E+00  Pyrococcus horikoshii
  2zdi-assembly1_B-2  TM=4.071E-01  e=9.545E+00  Pyrococcus horikoshii

Solvent-accessible surface area (backbone atoms only — not comparable to full-atom values): 10525 Å² total; per-residue (Å²): 142,65,65,66,66,52,50,52,50,52,50,45,68,56,43,63,61,47,53,58,52,50,48,48,56,71,73,41,89,59,76,38,73,43,72,49,75,52,98,86,41,81,44,81,34,56,28,60,60,23,51,52,50,50,50,54,53,50,50,56,54,50,58,71,68,52,84,77,69,44,73,30,43,38,37,41,40,50,45,45,84,82,77,74,72,64,44,88,61,58,44,69,77,44,97,78,56,63,66,50,69,39,91,84,26,34,36,43,35,50,43,72,23,47,62,44,99,84,66,46,74,42,54,59,72,47,48,46,37,41,93,65,35,46,70,44,78,44,61,56,77,70,56,85,54,63,38,81,90,74,32,33,37,45,49,89,64,68,53,71,46,49,74,40,80,76,77,76,77,79,78,76,80,81,76,134

Radius of gyration: 29.51 Å; Cα contacts (8 Å, |Δi|>4): 236; chains: 1; bounding box: 51×51×93 Å

pLDDT: mean 79.46, std 10.23, range [45.09, 93.75]

Mean predicted aligned error: 14.98 Å